Protein AF-A0A938LU00-F1 (afdb_monomer)

Radius of gyration: 22.35 Å; Cα contacts (8 Å, |Δi|>4): 479; chains: 1; bounding box: 82×63×40 Å

Secondary structure (DSSP, 8-state):
------------------------PPPPPGGG--------HHHHHTS----EEEEEETTEEEEEE-SSSS-EEEEEETT-SS-SEEE---SS---SEEEE-TTSSSEEEE--SS----EEE-TT--GGG-EE-TT-----S-EEESSSSEEEE---STT-TTEEEEEEEETTTTEEEE--SS-TTSEEE-SS-S---EEEE-SSSTT-EEEE-TT---

pLDDT: mean 79.57, std 18.84, range [28.34, 96.19]

Nearest PDB structures (foldseek):
  2faw-assembly2_B  TM=7.157E-01  e=6.328E-04  Carica papaya
  3ei2-assembly1_A  TM=5.588E-01  e=5.687E-04  Homo sapiens
  5v3o-assembly1_A  TM=6.241E-01  e=1.927E-02  Homo sapiens
  8gha-assembly1_B  TM=5.425E-01  e=6.989E-03  Saccharomyces cerevisiae
  4ci3-assembly1_A  TM=5.708E-01  e=2.033E-02  Homo sapiens

Mean predicted aligned error: 10.42 Å

Structure (mmCIF, N/CA/C/O backbone):
data_AF-A0A938LU00-F1
#
_entry.id   AF-A0A938LU00-F1
#
loop_
_atom_site.group_PDB
_atom_site.id
_atom_site.type_symbol
_atom_site.label_atom_id
_atom_site.label_alt_id
_atom_site.label_comp_id
_atom_site.label_asym_id
_atom_site.label_entity_id
_atom_site.label_seq_id
_atom_site.pdbx_PDB_ins_code
_atom_site.Cartn_x
_atom_site.Cartn_y
_atom_site.Cartn_z
_atom_site.occupancy
_atom_site.B_iso_or_equiv
_atom_site.auth_seq_id
_atom_site.auth_comp_id
_atom_site.auth_asym_id
_atom_site.auth_atom_id
_atom_site.pdbx_PDB_model_num
ATOM 1 N N . MET A 1 1 ? -61.466 -48.641 -10.556 1.00 38.06 1 MET A N 1
ATOM 2 C CA . MET A 1 1 ? -60.120 -48.830 -11.133 1.00 38.06 1 MET A CA 1
ATOM 3 C C . MET A 1 1 ? -59.336 -47.544 -10.882 1.00 38.06 1 MET A C 1
ATOM 5 O O . MET A 1 1 ? -59.821 -46.493 -11.258 1.00 38.06 1 MET A O 1
ATOM 9 N N . PHE A 1 2 ? -58.215 -47.665 -10.160 1.00 37.41 2 PHE A N 1
ATOM 10 C CA . PHE A 1 2 ? -57.151 -46.684 -9.870 1.00 37.41 2 PHE A CA 1
ATOM 11 C C . PHE A 1 2 ? -57.439 -45.419 -9.029 1.00 37.41 2 PHE A C 1
ATOM 13 O O . PHE A 1 2 ? -57.930 -44.401 -9.500 1.00 37.41 2 PHE A O 1
ATOM 20 N N . ARG A 1 3 ? -57.011 -45.509 -7.756 1.00 39.06 3 ARG A N 1
ATOM 21 C CA . ARG A 1 3 ? -56.574 -44.402 -6.888 1.00 39.06 3 ARG A CA 1
ATOM 22 C C . ARG A 1 3 ? -55.205 -43.903 -7.366 1.00 39.06 3 ARG A C 1
ATOM 24 O O . ARG A 1 3 ? -54.324 -44.736 -7.571 1.00 39.06 3 ARG A O 1
ATOM 31 N N . THR A 1 4 ? -54.987 -42.590 -7.399 1.00 39.56 4 THR A N 1
ATOM 32 C CA . THR A 1 4 ? -53.641 -42.009 -7.547 1.00 39.56 4 THR A CA 1
ATOM 33 C C . THR A 1 4 ? -53.350 -41.128 -6.339 1.00 39.56 4 THR A C 1
ATOM 35 O O . THR A 1 4 ? -53.961 -40.080 -6.146 1.00 39.56 4 THR A O 1
ATOM 38 N N . SER A 1 5 ? -52.456 -41.605 -5.478 1.00 39.00 5 SER A N 1
ATOM 39 C CA . SER A 1 5 ? -51.961 -40.905 -4.295 1.00 39.00 5 SER A CA 1
ATOM 40 C C . SER A 1 5 ? -50.688 -40.140 -4.661 1.00 39.00 5 SER A C 1
ATOM 42 O O . SER A 1 5 ? -49.697 -40.762 -5.032 1.00 39.00 5 SER A O 1
ATOM 44 N N . TYR A 1 6 ? -50.685 -38.813 -4.527 1.00 39.03 6 TYR A N 1
ATOM 45 C CA . TYR A 1 6 ? -49.461 -38.013 -4.613 1.00 39.03 6 TYR A CA 1
ATOM 46 C C . TYR A 1 6 ? -48.762 -38.014 -3.248 1.00 39.03 6 TYR A C 1
ATOM 48 O O . TYR A 1 6 ? -49.269 -37.449 -2.281 1.00 39.03 6 TYR A O 1
ATOM 56 N N . ARG A 1 7 ? -47.602 -38.673 -3.152 1.00 40.53 7 ARG A N 1
ATOM 57 C CA . ARG A 1 7 ? -46.666 -38.510 -2.031 1.00 40.53 7 ARG A CA 1
ATOM 58 C C . ARG A 1 7 ? -45.687 -37.394 -2.393 1.00 40.53 7 ARG A C 1
ATOM 60 O O . ARG A 1 7 ? -44.869 -37.574 -3.288 1.00 40.53 7 ARG A O 1
ATOM 67 N N . ALA A 1 8 ? -45.774 -36.258 -1.708 1.00 40.12 8 ALA A N 1
ATOM 68 C CA . ALA A 1 8 ? -44.736 -35.236 -1.743 1.00 40.12 8 ALA A CA 1
ATOM 69 C C . ALA A 1 8 ? -43.528 -35.737 -0.934 1.00 40.12 8 ALA A C 1
ATOM 71 O O . ALA A 1 8 ? -43.639 -35.979 0.267 1.00 40.12 8 ALA A O 1
ATOM 72 N N . ALA A 1 9 ? -42.391 -35.940 -1.597 1.00 44.09 9 ALA A N 1
ATOM 73 C CA . ALA A 1 9 ? -41.123 -36.220 -0.938 1.00 44.09 9 ALA A CA 1
ATOM 74 C C . ALA A 1 9 ? -40.484 -34.886 -0.527 1.00 44.09 9 ALA A C 1
ATOM 76 O O . ALA A 1 9 ? -40.098 -34.091 -1.381 1.00 44.09 9 ALA A O 1
ATOM 77 N N . ALA A 1 10 ? -40.391 -34.630 0.777 1.00 42.97 10 ALA A N 1
ATOM 78 C CA . ALA A 1 10 ? -39.602 -33.528 1.310 1.00 42.97 10 ALA A CA 1
ATOM 79 C C . ALA A 1 10 ? -38.116 -33.916 1.260 1.00 42.97 10 ALA A C 1
ATOM 81 O O . ALA A 1 10 ? -37.682 -34.820 1.973 1.00 42.97 10 ALA A O 1
ATOM 82 N N . PHE A 1 11 ? -37.340 -33.250 0.405 1.00 39.09 11 PHE A N 1
ATOM 83 C CA . PHE A 1 11 ? -35.882 -33.350 0.395 1.00 39.09 11 PHE A CA 1
ATOM 84 C C . PHE A 1 11 ? -35.324 -32.339 1.402 1.00 39.09 11 PHE A C 1
ATOM 86 O O . PHE A 1 11 ? -35.331 -31.135 1.155 1.00 39.09 11 PHE A O 1
ATOM 93 N N . VAL A 1 12 ? -34.861 -32.823 2.554 1.00 41.44 12 VAL A N 1
ATOM 94 C CA . VAL A 1 12 ? -34.083 -32.021 3.505 1.00 41.44 12 VAL A CA 1
ATOM 95 C C . VAL A 1 12 ? -32.613 -32.171 3.125 1.00 41.44 12 VAL A C 1
ATOM 97 O O . VAL A 1 12 ? -32.021 -33.227 3.330 1.00 41.44 12 VAL A O 1
ATOM 100 N N . VAL A 1 13 ? -32.025 -31.123 2.548 1.00 42.44 13 VAL A N 1
ATOM 101 C CA . VAL A 1 13 ? -30.577 -31.043 2.322 1.00 42.44 13 VAL A CA 1
ATOM 102 C C . VAL A 1 13 ? -29.941 -30.494 3.597 1.00 42.44 13 VAL A C 1
ATOM 104 O O . VAL A 1 13 ? -30.010 -29.297 3.867 1.00 42.44 13 VAL A O 1
ATOM 107 N N . LEU A 1 14 ? -29.339 -31.372 4.401 1.00 41.84 14 LEU A N 1
ATOM 108 C CA . LEU A 1 14 ? -28.447 -30.963 5.486 1.00 41.84 14 LEU A CA 1
ATOM 109 C C . LEU A 1 14 ? -27.111 -30.531 4.859 1.00 41.84 14 LEU A C 1
ATOM 111 O O . LEU A 1 14 ? -26.297 -31.372 4.483 1.00 41.84 14 LEU A O 1
ATOM 115 N N . LEU A 1 15 ? -26.880 -29.222 4.730 1.00 41.50 15 LEU A N 1
ATOM 116 C CA . LEU A 1 15 ? -25.543 -28.695 4.455 1.00 41.50 15 LEU A CA 1
ATOM 117 C C . LEU A 1 15 ? -24.707 -28.807 5.734 1.00 41.50 15 LEU A C 1
ATOM 119 O O . LEU A 1 15 ? -24.803 -27.980 6.640 1.00 41.50 15 LEU A O 1
ATOM 123 N N . THR A 1 16 ? -23.870 -29.835 5.817 1.00 47.91 16 THR A N 1
ATOM 124 C CA . THR A 1 16 ? -22.788 -29.880 6.799 1.00 47.91 16 THR A CA 1
ATOM 125 C C . THR A 1 16 ? -21.694 -28.912 6.358 1.00 47.91 16 THR A C 1
ATOM 127 O O . THR A 1 16 ? -20.884 -29.232 5.489 1.00 47.91 16 THR A O 1
ATOM 130 N N . LEU A 1 17 ? -21.669 -27.716 6.950 1.00 47.41 17 LEU A N 1
ATOM 131 C CA . LEU A 1 17 ? -20.508 -26.828 6.913 1.00 47.41 17 LEU A CA 1
ATOM 132 C C . LEU A 1 17 ? -19.382 -27.491 7.716 1.00 47.41 17 LEU A C 1
ATOM 134 O O . LEU A 1 17 ? -19.302 -27.358 8.936 1.00 47.41 17 LEU A O 1
ATOM 138 N N . GLY A 1 18 ? -18.541 -28.266 7.032 1.00 42.22 18 GLY A N 1
ATOM 139 C CA . GLY A 1 18 ? -17.313 -28.797 7.606 1.00 42.22 18 GLY A CA 1
ATOM 140 C C . GLY A 1 18 ? -16.365 -27.646 7.927 1.00 42.22 18 GLY A C 1
ATOM 141 O O . GLY A 1 18 ? -15.830 -27.007 7.024 1.00 42.22 18 GLY A O 1
ATOM 142 N N . ILE A 1 19 ? -16.157 -27.378 9.214 1.00 49.31 19 ILE A N 1
ATOM 143 C CA . ILE A 1 19 ? -15.044 -26.554 9.684 1.00 49.31 19 ILE A CA 1
ATOM 144 C C . ILE A 1 19 ? -13.781 -27.370 9.395 1.00 49.31 19 ILE A C 1
ATOM 146 O O . ILE A 1 19 ? -13.471 -28.303 10.130 1.00 49.31 19 ILE A O 1
ATOM 150 N N . ILE A 1 20 ? -13.086 -27.074 8.296 1.00 44.78 20 ILE A N 1
ATOM 151 C CA . ILE A 1 20 ? -11.752 -27.628 8.055 1.00 44.78 20 ILE A CA 1
ATOM 152 C C . ILE A 1 20 ? -10.823 -26.937 9.063 1.00 44.78 20 ILE A C 1
ATOM 154 O O . ILE A 1 20 ? -10.655 -25.716 8.969 1.00 44.78 20 ILE A O 1
ATOM 158 N N . PRO A 1 21 ? -10.243 -27.650 10.046 1.00 47.00 21 PRO A N 1
ATOM 159 C CA . PRO A 1 21 ? -9.213 -27.065 10.889 1.00 47.00 21 PRO A CA 1
ATOM 160 C C . PRO A 1 21 ? -8.064 -26.616 9.987 1.00 47.00 21 PRO A C 1
ATOM 162 O O . PRO A 1 21 ? -7.567 -27.396 9.172 1.00 47.00 21 PRO A O 1
ATOM 165 N N . GLN A 1 22 ? -7.666 -25.347 10.097 1.00 49.78 22 GLN A N 1
ATOM 166 C CA . GLN A 1 22 ? -6.473 -24.877 9.407 1.00 49.78 22 GLN A CA 1
ATOM 167 C C . GLN A 1 22 ? -5.295 -25.714 9.896 1.00 49.78 22 GLN A C 1
ATOM 169 O O . GLN A 1 22 ? -5.044 -25.798 11.099 1.00 49.78 22 GLN A O 1
ATOM 174 N N . ALA A 1 23 ? -4.607 -26.371 8.964 1.00 46.53 23 ALA A N 1
ATOM 175 C CA . ALA A 1 23 ? -3.350 -27.021 9.267 1.00 46.53 23 ALA A CA 1
ATOM 176 C C . ALA A 1 23 ? -2.379 -25.924 9.715 1.00 46.53 23 ALA A C 1
ATOM 178 O O . ALA A 1 23 ? -1.877 -25.160 8.892 1.00 46.53 23 ALA A O 1
ATOM 179 N N . LEU A 1 24 ? -2.150 -25.824 11.024 1.00 51.53 24 LEU A N 1
ATOM 180 C CA . LEU A 1 24 ? -0.986 -25.131 11.552 1.00 51.53 24 LEU A CA 1
ATOM 181 C C . LEU A 1 24 ? 0.218 -25.890 10.999 1.00 51.53 24 LEU A C 1
ATOM 183 O O . LEU A 1 24 ? 0.522 -26.997 11.448 1.00 51.53 24 LEU A O 1
ATOM 187 N N . GLY A 1 25 ? 0.831 -25.347 9.946 1.00 56.44 25 GLY A N 1
ATOM 188 C CA . GLY A 1 25 ? 2.071 -25.889 9.415 1.00 56.44 25 GLY A CA 1
ATOM 189 C C . GLY A 1 25 ? 3.078 -25.955 10.556 1.00 56.44 25 GLY A C 1
ATOM 190 O O . GLY A 1 25 ? 3.288 -24.959 11.248 1.00 56.44 25 GLY A O 1
ATOM 191 N N . ALA A 1 26 ? 3.657 -27.133 10.793 1.00 71.81 26 ALA A N 1
ATOM 192 C CA . ALA A 1 26 ? 4.737 -27.253 11.761 1.00 71.81 26 ALA A CA 1
ATOM 193 C C . ALA A 1 26 ? 5.855 -26.262 11.380 1.00 71.81 26 ALA A C 1
ATOM 195 O O . ALA A 1 26 ? 6.113 -26.094 10.181 1.00 71.81 26 ALA A O 1
ATOM 196 N N . PRO A 1 27 ? 6.513 -25.605 12.354 1.00 67.88 27 PRO A N 1
ATOM 197 C CA . PRO A 1 27 ? 7.632 -24.718 12.067 1.00 67.88 27 PRO A CA 1
ATOM 198 C C . PRO A 1 27 ? 8.655 -25.411 11.161 1.00 67.88 27 PRO A C 1
ATOM 200 O O . PRO A 1 27 ? 9.075 -26.536 11.440 1.00 67.88 27 PRO A O 1
ATOM 203 N N . LEU A 1 28 ? 9.035 -24.754 10.063 1.00 68.81 28 LEU A N 1
ATOM 204 C CA . LEU A 1 28 ? 10.058 -25.282 9.166 1.00 68.81 28 LEU A CA 1
ATOM 205 C C . LEU A 1 28 ? 11.429 -25.154 9.843 1.00 68.81 28 LEU A C 1
ATOM 207 O O . LEU A 1 28 ? 11.765 -24.058 10.303 1.00 68.81 28 LEU A O 1
ATOM 211 N N . PRO A 1 29 ? 12.241 -26.226 9.889 1.00 75.56 29 PRO A N 1
ATOM 212 C CA . PRO A 1 29 ? 13.617 -26.121 10.348 1.00 75.56 29 PRO A CA 1
ATOM 213 C C . PRO A 1 29 ? 14.373 -25.086 9.511 1.00 75.56 29 PRO A C 1
ATOM 215 O O . PRO A 1 29 ? 14.211 -25.037 8.288 1.00 75.56 29 PRO A O 1
ATOM 218 N N . GLY A 1 30 ? 15.193 -24.251 10.150 1.00 68.50 30 GLY A N 1
ATOM 219 C CA . GLY A 1 30 ? 15.872 -23.139 9.475 1.00 68.50 30 GLY A CA 1
ATOM 220 C C . GLY A 1 30 ? 16.759 -23.600 8.316 1.00 68.50 30 GLY A C 1
ATOM 221 O O . GLY A 1 30 ? 16.816 -22.947 7.280 1.00 68.50 30 GLY A O 1
ATOM 222 N N . GLU A 1 31 ? 17.371 -24.776 8.435 1.00 76.75 31 GLU A N 1
ATOM 223 C CA . GLU A 1 31 ? 18.168 -25.437 7.399 1.00 76.75 31 GLU A CA 1
ATOM 224 C C . GLU A 1 31 ? 17.364 -25.845 6.152 1.00 76.75 31 GLU A C 1
ATOM 226 O O . GLU A 1 31 ? 17.937 -26.078 5.085 1.00 76.75 31 GLU A O 1
ATOM 231 N N . SER A 1 32 ? 16.035 -25.912 6.270 1.00 75.25 32 SER A N 1
ATOM 232 C CA . SER A 1 32 ? 15.128 -26.156 5.145 1.00 75.25 32 SER A CA 1
ATOM 233 C C . SER A 1 32 ? 14.853 -24.881 4.344 1.00 75.25 32 SER A C 1
ATOM 235 O O . SER A 1 32 ? 14.427 -24.961 3.190 1.00 75.25 32 SER A O 1
ATOM 237 N N . LEU A 1 33 ? 15.117 -23.704 4.920 1.00 75.94 33 LEU A N 1
ATOM 238 C CA . LEU A 1 33 ? 14.977 -22.422 4.241 1.00 75.94 33 LEU A CA 1
ATOM 239 C C . LEU A 1 33 ? 16.246 -22.133 3.439 1.00 75.94 33 LEU A C 1
ATOM 241 O O . LEU A 1 33 ? 17.308 -21.829 3.981 1.00 75.94 33 LEU A O 1
ATOM 245 N N . LYS A 1 34 ? 16.129 -22.205 2.115 1.00 77.69 34 LYS A N 1
ATOM 246 C CA . LYS A 1 34 ? 17.180 -21.778 1.189 1.00 77.69 34 LYS A CA 1
ATOM 247 C C . LYS A 1 34 ? 16.769 -20.474 0.525 1.00 77.69 34 LYS A C 1
ATOM 249 O O . LYS A 1 34 ? 15.616 -20.313 0.130 1.00 77.69 34 LYS A O 1
ATOM 254 N N . VAL A 1 35 ? 17.720 -19.553 0.378 1.00 79.88 35 VAL A N 1
ATOM 255 C CA . VAL A 1 35 ? 17.505 -18.329 -0.402 1.00 79.88 35 VAL A CA 1
ATOM 256 C C . VAL A 1 35 ? 17.230 -18.729 -1.851 1.00 79.88 35 VAL A C 1
ATOM 258 O O . VAL A 1 35 ? 18.076 -19.355 -2.485 1.00 79.88 35 VAL A O 1
ATOM 261 N N . GLY A 1 36 ? 16.041 -18.394 -2.353 1.00 82.81 36 GLY A N 1
ATOM 262 C CA . GLY A 1 36 ? 15.659 -18.649 -3.743 1.00 82.81 36 GLY A CA 1
ATOM 263 C C . GLY A 1 36 ? 16.122 -17.527 -4.667 1.00 82.81 36 GLY A C 1
ATOM 264 O O . GLY A 1 36 ? 17.042 -17.698 -5.462 1.00 82.81 36 GLY A O 1
ATOM 265 N N . THR A 1 37 ? 15.502 -16.356 -4.524 1.00 88.00 37 THR A N 1
ATOM 266 C CA . THR A 1 37 ? 15.716 -15.204 -5.407 1.00 88.00 37 THR A CA 1
ATOM 267 C C . THR A 1 37 ? 16.005 -13.963 -4.575 1.00 88.00 37 THR A C 1
ATOM 269 O O . THR A 1 37 ? 15.264 -13.651 -3.644 1.00 88.00 37 THR A O 1
ATOM 272 N N . VAL A 1 38 ? 17.069 -13.237 -4.924 1.00 89.50 38 VAL A N 1
ATOM 273 C CA . VAL A 1 38 ? 17.395 -11.938 -4.323 1.00 89.50 38 VAL A CA 1
ATOM 274 C C . VAL A 1 38 ? 16.819 -10.836 -5.205 1.00 89.50 38 VAL A C 1
ATOM 276 O O . VAL A 1 38 ? 17.076 -10.808 -6.407 1.00 89.50 38 VAL A O 1
ATOM 279 N N . LEU A 1 39 ? 16.034 -9.940 -4.607 1.00 90.44 39 LEU A N 1
ATOM 280 C CA . LEU A 1 39 ? 15.434 -8.802 -5.298 1.00 90.44 39 LEU A CA 1
ATOM 281 C C . LEU A 1 39 ? 16.191 -7.522 -4.946 1.00 90.44 39 LEU A C 1
ATOM 283 O O . LEU A 1 39 ? 16.308 -7.168 -3.771 1.00 90.44 39 LEU A O 1
ATOM 287 N N . ASP A 1 40 ? 16.671 -6.817 -5.970 1.00 89.81 40 ASP A N 1
ATOM 288 C CA . ASP A 1 40 ? 17.365 -5.540 -5.821 1.00 89.81 40 ASP A CA 1
ATOM 289 C C . ASP A 1 40 ? 16.819 -4.495 -6.806 1.00 89.81 40 ASP A C 1
ATOM 291 O O . ASP A 1 40 ? 17.259 -4.358 -7.952 1.00 89.81 40 ASP A O 1
ATOM 295 N N . ILE A 1 41 ? 15.833 -3.725 -6.342 1.00 90.31 41 ILE A N 1
ATOM 296 C CA . ILE A 1 41 ? 15.315 -2.586 -7.106 1.00 90.31 41 ILE A CA 1
ATOM 297 C C . ILE A 1 41 ? 16.349 -1.461 -7.215 1.00 90.31 41 ILE A C 1
ATOM 299 O O . ILE A 1 41 ? 16.349 -0.725 -8.195 1.00 90.31 41 ILE A O 1
ATOM 303 N N . GLY A 1 42 ? 17.270 -1.345 -6.254 1.00 87.50 42 GLY A N 1
ATOM 304 C CA . GLY A 1 42 ? 18.370 -0.390 -6.313 1.00 87.50 42 GLY A CA 1
ATOM 305 C C . GLY A 1 42 ? 19.238 -0.624 -7.545 1.00 87.50 42 GLY A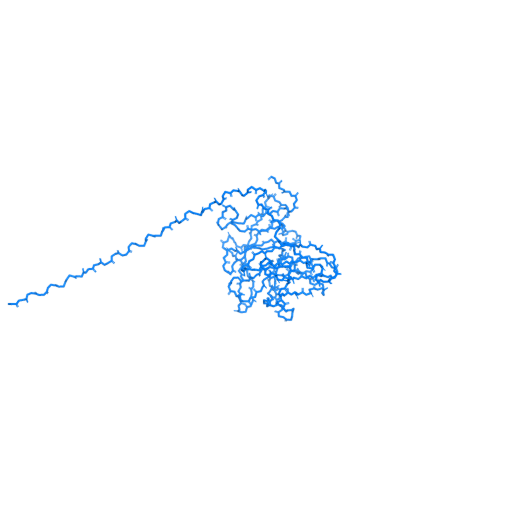 C 1
ATOM 306 O O . GLY A 1 42 ? 19.465 0.313 -8.305 1.00 87.50 42 GLY A O 1
ATOM 307 N N . GLN A 1 43 ? 19.625 -1.873 -7.813 1.00 86.56 43 GLN A N 1
ATOM 308 C CA . GLN A 1 43 ? 20.367 -2.235 -9.024 1.00 86.56 43 GLN A CA 1
ATOM 309 C C . GLN A 1 43 ? 19.600 -1.864 -10.300 1.00 86.56 43 GLN A C 1
ATOM 311 O O . GLN A 1 43 ? 20.197 -1.336 -11.235 1.00 86.56 43 GLN A O 1
ATOM 316 N N . THR A 1 44 ? 18.282 -2.085 -10.319 1.00 84.88 44 THR A N 1
ATOM 317 C CA . THR A 1 44 ? 17.420 -1.724 -11.460 1.00 84.88 44 THR A CA 1
ATOM 318 C C . THR A 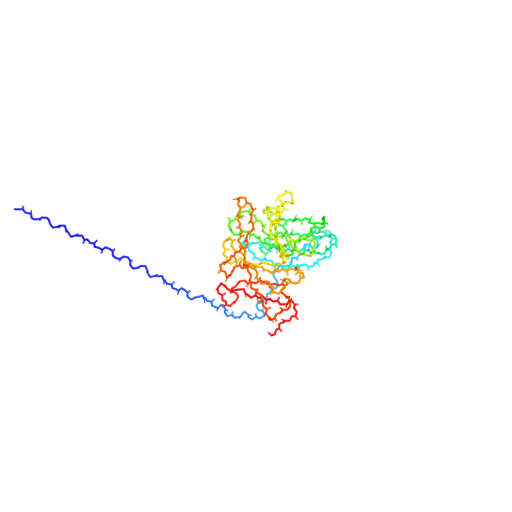1 44 ? 17.419 -0.214 -11.718 1.00 84.88 44 THR A C 1
ATOM 320 O O . THR A 1 44 ? 17.373 0.222 -12.863 1.00 84.88 44 THR A O 1
ATOM 323 N N . LEU A 1 45 ? 17.509 0.589 -10.657 1.00 84.81 45 LEU A N 1
ATOM 324 C CA . LEU A 1 45 ? 17.540 2.049 -10.734 1.00 84.81 45 LEU A CA 1
ATOM 325 C C . LEU A 1 45 ? 18.957 2.624 -10.887 1.00 84.81 45 LEU A C 1
ATOM 327 O O . LEU A 1 45 ? 19.085 3.812 -11.147 1.00 84.81 45 LEU A O 1
ATOM 331 N N . GLY A 1 46 ? 20.014 1.829 -10.690 1.00 86.12 46 GLY A N 1
ATOM 332 C CA . GLY A 1 46 ? 21.400 2.312 -10.632 1.00 86.12 46 GLY A CA 1
ATOM 333 C C . GLY A 1 46 ? 21.817 2.932 -9.286 1.00 86.12 46 GLY A C 1
ATOM 334 O O . GLY A 1 46 ? 22.723 3.764 -9.247 1.00 86.12 46 GLY A O 1
ATOM 335 N N . HIS A 1 47 ? 21.180 2.551 -8.170 1.00 85.00 47 HIS A N 1
ATOM 336 C CA . HIS A 1 47 ? 21.365 3.164 -6.844 1.00 85.00 47 HIS A CA 1
ATOM 337 C C . HIS A 1 47 ? 21.375 2.160 -5.676 1.00 85.00 47 HIS A C 1
ATOM 339 O O . HIS A 1 47 ? 21.098 0.977 -5.832 1.00 85.00 47 HIS A O 1
ATOM 345 N N . ARG A 1 48 ? 21.700 2.632 -4.461 1.00 84.06 48 ARG A N 1
ATOM 346 C CA . ARG A 1 48 ? 21.704 1.794 -3.245 1.00 84.06 48 ARG A CA 1
ATOM 347 C C . ARG A 1 48 ? 20.296 1.392 -2.840 1.00 84.06 48 ARG A C 1
ATOM 349 O O . ARG A 1 48 ? 19.473 2.278 -2.638 1.00 84.06 48 ARG A O 1
ATOM 356 N N . ASN A 1 49 ? 20.069 0.102 -2.619 1.00 83.81 49 ASN A N 1
ATOM 357 C CA . ASN A 1 49 ? 18.794 -0.456 -2.177 1.00 83.81 49 ASN A CA 1
ATOM 358 C C . ASN A 1 49 ? 18.443 -0.099 -0.714 1.00 83.81 49 ASN A C 1
ATOM 360 O O . ASN A 1 49 ? 19.344 -0.013 0.121 1.00 83.81 49 ASN A O 1
ATOM 364 N N . SER A 1 50 ? 17.157 0.080 -0.387 1.00 84.12 50 SER A N 1
ATOM 365 C CA . SER A 1 50 ? 16.691 0.216 1.008 1.00 84.12 50 SER A CA 1
ATOM 366 C C . SER A 1 50 ? 15.586 -0.744 1.428 1.00 84.12 50 SER A C 1
ATOM 368 O O . SER A 1 50 ? 15.379 -0.862 2.629 1.00 84.12 50 SER A O 1
ATOM 370 N N . MET A 1 51 ? 14.921 -1.417 0.478 1.00 83.25 51 MET A N 1
ATOM 371 C CA . MET A 1 51 ? 13.838 -2.397 0.676 1.00 83.25 51 MET A CA 1
ATOM 372 C C . MET A 1 51 ? 12.945 -2.138 1.894 1.00 83.25 51 MET A C 1
ATOM 374 O O . MET A 1 51 ? 13.241 -2.577 3.005 1.00 83.25 51 MET A O 1
ATOM 378 N N . TYR A 1 52 ? 11.795 -1.500 1.683 1.00 85.31 52 TYR A N 1
ATOM 379 C CA . TYR A 1 52 ? 10.833 -1.242 2.755 1.00 85.31 52 TYR A CA 1
ATOM 380 C C . TYR A 1 52 ? 9.529 -2.030 2.549 1.00 85.31 52 TYR A C 1
ATOM 382 O O . TYR A 1 52 ? 9.008 -2.090 1.435 1.00 85.31 52 TYR A O 1
ATOM 390 N N . ASN A 1 53 ? 9.050 -2.673 3.624 1.00 87.50 53 ASN A N 1
ATOM 391 C CA . ASN A 1 53 ? 7.838 -3.508 3.701 1.00 87.50 53 ASN A CA 1
ATOM 392 C C . ASN A 1 53 ? 7.504 -4.295 2.411 1.00 87.50 53 ASN A C 1
ATOM 394 O O . ASN A 1 53 ? 6.439 -4.072 1.827 1.00 87.50 53 ASN A O 1
ATOM 398 N N . PRO A 1 54 ? 8.379 -5.216 1.954 1.00 89.75 54 PRO A N 1
ATOM 399 C CA . PRO A 1 54 ? 8.077 -6.044 0.791 1.00 89.75 54 PRO A CA 1
ATOM 400 C C . PRO A 1 54 ? 6.850 -6.929 1.052 1.00 89.75 54 PRO A C 1
ATOM 402 O O . PRO A 1 54 ? 6.612 -7.360 2.187 1.00 89.75 54 PRO A O 1
ATOM 405 N N . ARG A 1 55 ? 6.082 -7.215 -0.003 1.00 89.81 55 ARG A N 1
ATOM 406 C CA . ARG A 1 55 ? 4.887 -8.062 0.067 1.00 89.81 55 ARG A CA 1
ATOM 407 C C . ARG A 1 55 ? 4.805 -9.022 -1.105 1.0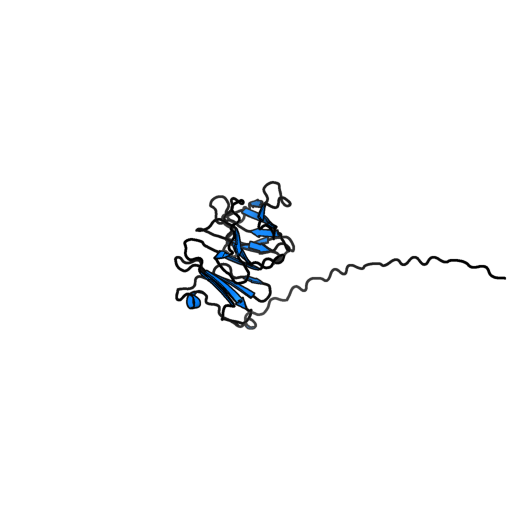0 89.81 55 ARG A C 1
ATOM 409 O O . ARG A 1 55 ? 4.831 -8.600 -2.255 1.00 89.81 55 ARG A O 1
ATOM 416 N N . SER A 1 56 ? 4.632 -10.301 -0.799 1.00 89.38 56 SER A N 1
ATOM 417 C CA . SER A 1 56 ? 4.275 -11.319 -1.785 1.00 89.38 56 SER A CA 1
ATOM 418 C C . SER A 1 56 ? 2.754 -11.462 -1.827 1.00 89.38 56 SER A C 1
ATOM 420 O O . SER A 1 56 ? 2.131 -11.697 -0.793 1.00 89.38 56 SER A O 1
ATOM 422 N N . PHE A 1 57 ? 2.144 -11.293 -2.997 1.00 88.69 57 PHE A N 1
ATOM 423 C CA . PHE A 1 57 ? 0.703 -11.441 -3.197 1.00 88.69 57 PHE A CA 1
ATOM 424 C C . PHE A 1 57 ? 0.398 -11.763 -4.662 1.00 88.69 57 PHE A C 1
ATOM 426 O O . PHE A 1 57 ? 0.999 -11.175 -5.558 1.00 88.69 57 PHE A O 1
ATOM 433 N N . GLY A 1 58 ? -0.536 -12.683 -4.915 1.00 86.00 58 GLY A N 1
ATOM 434 C CA . GLY A 1 58 ? -1.025 -12.958 -6.274 1.00 86.00 58 GLY A CA 1
ATOM 435 C C . GLY A 1 58 ? 0.055 -13.397 -7.272 1.00 86.00 58 GLY A C 1
ATOM 436 O O . GLY A 1 58 ? -0.014 -13.030 -8.436 1.00 86.00 58 GLY A O 1
ATOM 437 N N . GLY A 1 59 ? 1.080 -14.133 -6.824 1.00 91.44 59 GLY A N 1
ATOM 438 C CA . GLY A 1 59 ? 2.196 -14.561 -7.684 1.00 91.44 59 GLY A CA 1
ATOM 439 C C . GLY A 1 59 ? 3.260 -13.487 -7.944 1.00 91.44 59 GLY A C 1
ATOM 440 O O . GLY A 1 59 ? 4.227 -13.754 -8.654 1.00 91.44 59 GLY A O 1
ATOM 441 N N . MET A 1 60 ? 3.130 -12.315 -7.320 1.00 95.06 60 MET A N 1
ATOM 442 C CA . MET A 1 60 ? 4.061 -11.194 -7.431 1.00 95.06 60 MET A CA 1
ATOM 443 C C . MET A 1 60 ? 4.696 -10.860 -6.082 1.00 95.06 60 MET A C 1
ATOM 445 O O . MET A 1 60 ? 4.095 -11.030 -5.025 1.00 95.06 60 MET A O 1
ATOM 449 N N . ASN A 1 61 ? 5.912 -10.334 -6.124 1.00 95.12 61 ASN A N 1
ATOM 450 C CA . ASN A 1 61 ? 6.606 -9.660 -5.042 1.00 95.12 61 ASN A CA 1
ATOM 451 C C . ASN A 1 61 ? 6.603 -8.161 -5.341 1.00 95.12 61 ASN A C 1
ATOM 453 O O . ASN A 1 61 ? 7.236 -7.699 -6.292 1.00 95.12 61 ASN A O 1
ATOM 457 N N . TYR A 1 62 ? 5.901 -7.409 -4.509 1.00 95.31 62 TYR A N 1
ATOM 458 C CA . TYR A 1 62 ? 5.881 -5.958 -4.516 1.00 95.31 62 TYR A CA 1
ATOM 459 C C . TYR A 1 62 ? 6.937 -5.443 -3.553 1.00 95.31 62 TYR A C 1
ATOM 461 O O . TYR A 1 62 ? 6.944 -5.792 -2.369 1.00 95.31 62 TYR A O 1
ATOM 469 N N . ILE A 1 63 ? 7.842 -4.616 -4.058 1.00 93.81 63 ILE A N 1
ATOM 470 C CA . ILE A 1 63 ? 8.969 -4.102 -3.284 1.00 93.81 63 ILE A CA 1
ATOM 471 C C . ILE A 1 63 ? 9.055 -2.590 -3.425 1.00 93.81 63 ILE A C 1
ATOM 473 O O . ILE A 1 63 ? 8.716 -2.036 -4.471 1.00 93.81 63 ILE A O 1
ATOM 477 N N . THR A 1 64 ? 9.500 -1.918 -2.365 1.00 92.50 64 THR A N 1
ATOM 478 C CA . THR A 1 64 ? 9.650 -0.462 -2.364 1.00 92.50 64 THR A CA 1
ATOM 479 C C . THR A 1 64 ? 11.055 -0.043 -1.961 1.00 92.50 64 THR A C 1
ATOM 481 O O . THR A 1 64 ? 11.709 -0.680 -1.136 1.00 92.50 64 THR A O 1
ATOM 484 N N . GLN A 1 65 ? 11.504 1.056 -2.554 1.00 90.06 65 GLN A N 1
ATOM 485 C CA . GLN A 1 65 ? 12.743 1.754 -2.251 1.00 90.06 65 GLN A CA 1
ATOM 486 C C . GLN A 1 65 ? 12.378 3.164 -1.805 1.00 90.06 65 GLN A C 1
ATOM 488 O O . GLN A 1 65 ? 11.735 3.911 -2.545 1.00 90.06 65 GLN A O 1
ATOM 493 N N . ILE A 1 66 ? 12.812 3.539 -0.606 1.00 88.75 66 ILE A N 1
ATOM 494 C CA . ILE A 1 66 ? 12.381 4.789 0.039 1.00 88.75 66 ILE A CA 1
ATOM 495 C C . ILE A 1 66 ? 13.480 5.857 0.100 1.00 88.75 66 ILE A C 1
ATOM 497 O O . ILE A 1 66 ? 13.205 7.011 0.447 1.00 88.75 66 ILE A O 1
ATOM 501 N N . ASN A 1 67 ? 14.718 5.510 -0.269 1.00 85.50 67 ASN A N 1
ATOM 502 C CA . ASN A 1 67 ? 15.824 6.460 -0.251 1.00 85.50 67 ASN A CA 1
ATOM 503 C C . ASN A 1 67 ? 15.665 7.508 -1.358 1.00 85.50 67 ASN A C 1
ATOM 505 O O . ASN A 1 67 ? 15.627 7.196 -2.546 1.00 85.50 67 ASN A O 1
ATOM 509 N N . SER A 1 68 ? 15.604 8.774 -0.946 1.00 82.88 68 SER A N 1
ATOM 510 C CA . SER A 1 68 ? 15.655 9.916 -1.859 1.00 82.88 68 SER A CA 1
ATOM 511 C C . SER A 1 68 ? 17.038 10.013 -2.527 1.00 82.88 68 SER A C 1
ATOM 513 O O . SER A 1 68 ? 18.035 9.696 -1.871 1.00 82.88 68 SER A O 1
ATOM 515 N N . PRO A 1 69 ? 17.139 10.464 -3.791 1.00 84.38 69 PRO A N 1
ATOM 516 C CA . PRO A 1 69 ? 16.045 10.863 -4.691 1.00 84.38 69 PRO A CA 1
ATOM 517 C C . PRO A 1 69 ? 15.461 9.710 -5.528 1.00 84.38 69 PRO A C 1
ATOM 519 O O . PRO A 1 69 ? 14.509 9.908 -6.274 1.00 84.38 69 PRO A O 1
ATOM 522 N N . HIS A 1 70 ? 15.977 8.489 -5.386 1.00 87.69 70 HIS A N 1
ATOM 523 C CA . HIS A 1 70 ? 15.668 7.357 -6.270 1.00 87.69 70 HIS A CA 1
ATOM 524 C C . HIS A 1 70 ? 14.624 6.423 -5.669 1.00 87.69 70 HIS A C 1
ATOM 526 O O . HIS A 1 70 ? 14.840 5.221 -5.519 1.00 87.69 70 HIS A O 1
ATOM 532 N N . ARG A 1 71 ? 13.488 6.998 -5.283 1.00 90.19 71 ARG A N 1
ATOM 533 C CA . ARG A 1 71 ? 12.382 6.231 -4.717 1.00 90.19 71 ARG A CA 1
ATOM 534 C C . ARG A 1 71 ? 11.666 5.457 -5.811 1.00 90.19 71 ARG A C 1
ATOM 536 O O . ARG A 1 71 ? 11.469 5.981 -6.907 1.00 90.19 71 ARG A O 1
ATOM 543 N N . ALA A 1 72 ? 11.237 4.240 -5.500 1.00 92.31 72 ALA A N 1
ATOM 544 C CA . ALA A 1 72 ? 10.556 3.397 -6.472 1.00 92.31 72 ALA A CA 1
ATOM 545 C C . ALA A 1 72 ? 9.630 2.360 -5.842 1.00 92.31 72 ALA A C 1
ATOM 547 O O . ALA A 1 72 ? 9.771 1.996 -4.672 1.00 92.31 72 ALA A O 1
ATOM 548 N N . VAL A 1 73 ? 8.729 1.847 -6.675 1.00 94.31 73 VAL A N 1
ATOM 549 C CA . VAL A 1 73 ? 7.955 0.625 -6.444 1.00 94.31 73 VAL A CA 1
ATOM 550 C C . VAL A 1 73 ? 8.241 -0.323 -7.599 1.00 94.31 73 VAL A C 1
ATOM 552 O O . VAL A 1 73 ? 8.298 0.121 -8.743 1.00 94.31 73 VAL A O 1
ATOM 555 N N . GLY A 1 74 ? 8.418 -1.610 -7.318 1.00 95.12 74 GLY A N 1
ATOM 556 C CA . GLY A 1 74 ? 8.603 -2.630 -8.344 1.00 95.12 74 GLY A CA 1
ATOM 557 C C . GLY A 1 74 ? 7.734 -3.855 -8.096 1.00 95.12 74 GLY A C 1
ATOM 558 O O . GLY A 1 74 ? 7.504 -4.230 -6.945 1.00 95.12 74 GLY A O 1
ATOM 559 N N . GLY A 1 75 ? 7.263 -4.462 -9.183 1.00 96.19 75 GLY A N 1
ATOM 560 C CA . GLY A 1 75 ? 6.545 -5.733 -9.198 1.00 96.19 75 GLY A CA 1
ATOM 561 C C . GLY A 1 75 ? 7.397 -6.813 -9.860 1.00 96.19 75 GLY A C 1
ATOM 562 O O . GLY A 1 75 ? 7.804 -6.664 -11.011 1.00 96.19 75 GLY A O 1
ATOM 563 N N . TYR A 1 76 ? 7.676 -7.889 -9.128 1.00 96.12 76 TYR A N 1
ATOM 564 C CA . TYR A 1 76 ? 8.541 -8.989 -9.558 1.00 96.12 76 TYR A CA 1
ATOM 565 C C . TYR A 1 76 ? 7.781 -10.308 -9.471 1.00 96.12 76 TYR A C 1
ATOM 567 O O . TYR A 1 76 ? 7.317 -10.639 -8.383 1.00 96.12 76 TYR A O 1
ATOM 575 N N . PRO A 1 77 ? 7.704 -11.118 -10.532 1.00 95.75 77 PRO A N 1
ATOM 576 C CA . PRO A 1 77 ? 7.137 -12.457 -10.429 1.00 95.75 77 PRO A CA 1
ATOM 577 C C . PRO A 1 77 ? 7.846 -13.279 -9.359 1.00 95.75 77 PRO A C 1
ATOM 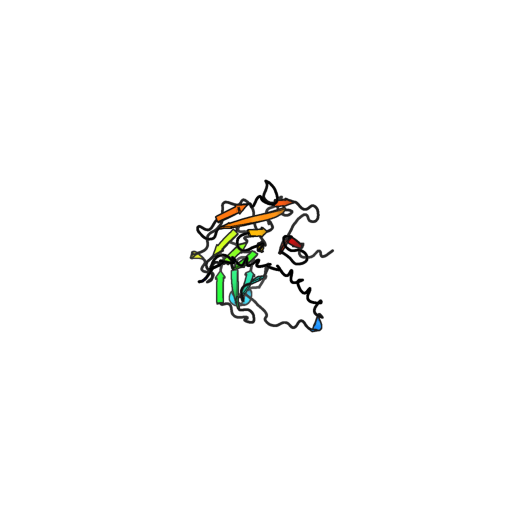579 O O . PRO A 1 77 ? 9.066 -13.183 -9.181 1.00 95.75 77 PRO A O 1
ATOM 582 N N . VAL A 1 78 ? 7.098 -14.107 -8.635 1.00 92.25 78 VAL A N 1
ATOM 583 C CA . VAL A 1 78 ? 7.686 -15.039 -7.669 1.00 92.25 78 VAL A CA 1
ATOM 584 C C . VAL A 1 78 ? 8.716 -15.926 -8.375 1.00 92.25 78 VAL A C 1
ATOM 586 O O . VAL A 1 78 ? 8.443 -16.529 -9.407 1.00 92.25 78 VAL A O 1
ATOM 589 N N . GLY A 1 79 ? 9.929 -15.973 -7.820 1.00 90.88 79 GLY A N 1
ATOM 590 C CA . GLY A 1 79 ? 11.065 -16.698 -8.395 1.00 90.88 79 GLY A CA 1
ATOM 591 C C . GLY A 1 79 ? 11.9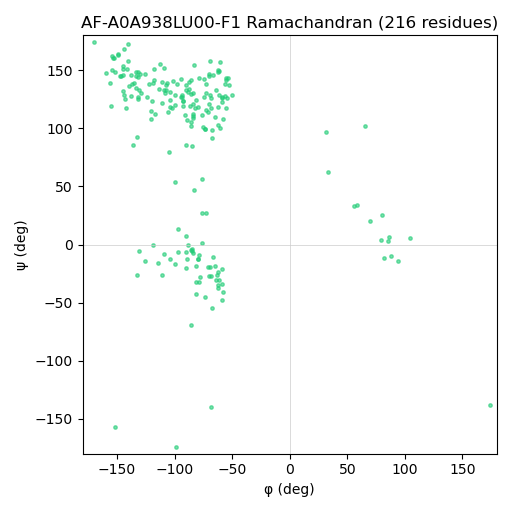12 -15.895 -9.394 1.00 90.88 79 GLY A C 1
ATOM 592 O O . GLY A 1 79 ? 13.017 -16.326 -9.720 1.00 90.88 79 GLY A O 1
ATOM 593 N N . SER A 1 80 ? 11.473 -14.711 -9.832 1.00 93.06 80 SER A N 1
ATOM 594 C CA . SER A 1 80 ? 12.204 -13.866 -10.787 1.00 93.06 80 SER A CA 1
ATOM 595 C C . SER A 1 80 ? 12.882 -12.674 -10.112 1.00 93.06 80 SER A C 1
ATOM 597 O O . SER A 1 80 ? 12.254 -11.922 -9.374 1.00 93.06 80 SER A O 1
ATOM 599 N N . ALA A 1 81 ? 14.165 -12.456 -10.418 1.00 93.00 81 ALA A N 1
ATOM 600 C CA . ALA A 1 81 ? 14.881 -11.226 -10.059 1.00 93.00 81 ALA A CA 1
ATOM 601 C C . ALA A 1 81 ? 14.683 -10.098 -11.089 1.00 93.00 81 ALA A C 1
ATOM 603 O O . ALA A 1 81 ? 15.189 -8.994 -10.903 1.00 93.00 81 ALA A O 1
ATOM 604 N N . ARG A 1 82 ? 13.973 -10.367 -12.192 1.00 93.00 82 ARG A N 1
ATOM 605 C CA . ARG A 1 82 ? 13.628 -9.365 -13.205 1.00 93.00 82 ARG A CA 1
ATOM 606 C C . ARG A 1 82 ? 12.249 -8.783 -12.888 1.00 93.00 82 ARG A C 1
ATOM 608 O O . ARG A 1 82 ? 11.318 -9.579 -12.738 1.00 93.00 82 ARG A O 1
ATOM 615 N N . PRO A 1 83 ? 12.111 -7.450 -12.792 1.00 93.94 83 PRO A N 1
ATOM 616 C CA . PRO A 1 83 ? 10.808 -6.837 -12.597 1.00 93.94 83 PRO A CA 1
ATOM 617 C C . PRO A 1 83 ? 9.966 -6.966 -13.867 1.00 93.94 83 PRO A C 1
ATOM 619 O O . PRO A 1 83 ? 10.489 -6.850 -14.974 1.00 93.94 83 PRO A O 1
ATOM 622 N N . GLU A 1 84 ? 8.662 -7.150 -13.693 1.00 95.25 84 GLU A N 1
ATOM 623 C CA . GLU A 1 84 ? 7.680 -6.929 -14.762 1.00 95.25 84 GLU A CA 1
ATOM 624 C C . GLU A 1 84 ? 7.329 -5.447 -14.893 1.00 95.25 84 GLU A C 1
ATOM 626 O O . GLU A 1 84 ? 7.080 -4.967 -15.994 1.00 95.25 84 GLU A O 1
ATOM 631 N N . ALA A 1 85 ? 7.348 -4.714 -13.777 1.00 94.88 85 ALA A N 1
ATOM 632 C CA . ALA A 1 85 ? 6.989 -3.305 -13.727 1.00 94.88 85 ALA A CA 1
ATOM 633 C C . ALA A 1 85 ? 7.826 -2.555 -12.684 1.00 94.88 85 ALA A C 1
ATOM 635 O O . ALA A 1 85 ? 8.137 -3.099 -11.618 1.00 94.88 85 ALA A O 1
ATOM 636 N N . VAL A 1 86 ? 8.157 -1.291 -12.970 1.00 94.44 86 VAL A N 1
ATOM 637 C CA . VAL A 1 86 ? 8.845 -0.378 -12.043 1.00 94.44 86 VAL A CA 1
ATOM 638 C C . VAL A 1 86 ? 8.308 1.044 -12.207 1.00 94.44 86 VAL A C 1
ATOM 640 O O . VAL A 1 86 ? 8.379 1.618 -13.288 1.00 94.44 86 VAL A O 1
ATOM 643 N N . ALA A 1 87 ? 7.860 1.642 -11.103 1.00 92.19 87 ALA A N 1
ATOM 644 C CA . ALA A 1 87 ? 7.514 3.057 -11.002 1.00 92.19 87 ALA A CA 1
ATOM 645 C C . ALA A 1 87 ? 8.635 3.837 -10.305 1.00 92.19 87 ALA A C 1
ATOM 647 O O . ALA A 1 87 ? 8.873 3.634 -9.112 1.00 92.19 87 ALA A O 1
ATOM 648 N N . ALA A 1 88 ? 9.267 4.788 -10.996 1.00 89.25 88 ALA A N 1
ATOM 649 C CA . ALA A 1 88 ? 10.245 5.707 -10.407 1.00 89.25 88 ALA A CA 1
ATOM 650 C C . ALA A 1 88 ? 9.557 6.928 -9.755 1.00 89.25 88 ALA A C 1
ATOM 652 O O . ALA A 1 88 ? 9.431 7.993 -10.353 1.00 89.25 88 ALA A O 1
ATOM 653 N N . ILE A 1 89 ? 9.121 6.802 -8.501 1.00 84.75 89 ILE A N 1
ATOM 654 C CA . ILE A 1 89 ? 8.408 7.847 -7.727 1.00 84.75 89 ILE A CA 1
ATOM 655 C C . ILE A 1 89 ? 9.321 8.984 -7.199 1.00 84.75 89 ILE A C 1
ATOM 657 O O . ILE A 1 89 ? 9.019 9.610 -6.184 1.00 84.75 89 ILE A O 1
ATOM 661 N N . GLY A 1 90 ? 10.444 9.265 -7.865 1.00 70.19 90 GLY A N 1
ATOM 662 C CA . GLY A 1 90 ? 11.523 10.140 -7.380 1.00 70.19 90 GLY A CA 1
ATOM 663 C C . GLY A 1 90 ? 11.192 11.634 -7.229 1.00 70.19 90 GLY A C 1
ATOM 664 O O . GLY A 1 90 ? 11.953 12.357 -6.591 1.00 70.19 90 GLY A O 1
ATOM 665 N N . SER A 1 91 ? 10.049 12.115 -7.730 1.00 66.81 91 SER A N 1
ATOM 666 C CA . SER A 1 91 ? 9.619 13.529 -7.687 1.00 66.81 91 SER A CA 1
ATOM 667 C C . SER A 1 91 ? 9.173 14.033 -6.298 1.00 66.81 91 SER A C 1
ATOM 669 O O . SER A 1 91 ? 8.365 14.950 -6.182 1.00 66.81 91 SER A O 1
ATOM 671 N N . GLY A 1 92 ? 9.692 13.442 -5.218 1.00 63.62 92 GLY A N 1
ATOM 672 C CA . GLY A 1 92 ? 9.369 13.799 -3.832 1.00 63.62 92 GLY A CA 1
ATOM 673 C C . GLY A 1 92 ? 8.251 12.963 -3.209 1.00 63.62 92 GLY A C 1
ATOM 674 O O . GLY A 1 92 ? 8.148 12.917 -1.983 1.00 63.62 92 GLY A O 1
ATOM 675 N N . ALA A 1 93 ? 7.493 12.212 -4.007 1.00 76.12 93 ALA A N 1
ATOM 676 C CA . ALA A 1 93 ? 6.558 11.229 -3.483 1.00 76.12 93 ALA A CA 1
ATOM 677 C C . ALA A 1 93 ? 7.299 10.038 -2.846 1.00 76.12 93 ALA A C 1
ATOM 679 O O . ALA A 1 93 ? 8.470 9.777 -3.113 1.00 76.12 93 ALA A O 1
ATOM 680 N N . GLU A 1 94 ? 6.625 9.313 -1.963 1.00 85.69 94 GLU A N 1
ATOM 681 C CA . GLU A 1 94 ? 7.137 8.094 -1.338 1.00 85.69 94 GLU A CA 1
ATOM 682 C C . GLU A 1 94 ? 6.044 7.026 -1.396 1.00 85.69 94 GLU A C 1
ATOM 684 O O . GLU A 1 94 ? 4.849 7.344 -1.373 1.00 85.69 94 GLU A O 1
ATOM 689 N N . ALA A 1 95 ? 6.461 5.771 -1.503 1.00 90.88 95 ALA A N 1
ATOM 690 C CA . ALA A 1 95 ? 5.637 4.611 -1.230 1.00 90.88 95 ALA A CA 1
ATOM 691 C C . ALA A 1 95 ? 6.458 3.699 -0.323 1.00 90.88 95 ALA A C 1
ATOM 693 O O . ALA A 1 95 ? 7.598 3.373 -0.649 1.00 90.88 95 ALA A O 1
ATOM 694 N N . ARG A 1 96 ? 5.903 3.337 0.830 1.00 91.31 96 ARG A N 1
ATOM 695 C CA . ARG A 1 96 ? 6.539 2.448 1.807 1.00 91.31 96 ARG A CA 1
ATOM 696 C C . ARG A 1 96 ? 6.027 1.027 1.716 1.00 91.31 96 ARG A C 1
ATOM 698 O O . ARG A 1 96 ? 6.646 0.124 2.253 1.00 91.31 96 ARG A O 1
ATOM 705 N N . MET A 1 97 ? 4.898 0.811 1.062 1.00 93.56 97 MET A N 1
ATOM 706 C CA . MET A 1 97 ? 4.374 -0.524 0.831 1.00 93.56 97 MET A CA 1
ATOM 707 C C . MET A 1 97 ? 3.545 -0.519 -0.441 1.00 93.56 97 MET A C 1
ATOM 709 O O . MET A 1 97 ? 2.917 0.489 -0.765 1.00 93.56 97 MET A O 1
ATOM 713 N N . ALA A 1 98 ? 3.540 -1.645 -1.139 1.00 94.81 98 ALA A N 1
ATOM 714 C CA . ALA A 1 98 ? 2.738 -1.862 -2.328 1.00 94.81 98 ALA A CA 1
ATOM 715 C C . ALA A 1 98 ? 2.128 -3.264 -2.277 1.00 94.81 98 ALA A C 1
ATOM 717 O O . ALA A 1 98 ? 2.733 -4.189 -1.733 1.00 94.81 98 ALA A O 1
ATOM 718 N N . CYS A 1 99 ? 0.922 -3.415 -2.812 1.00 95.19 99 CYS A N 1
ATOM 719 C CA . CYS A 1 99 ? 0.272 -4.708 -2.985 1.00 95.19 99 CYS A CA 1
ATOM 720 C C . CYS A 1 99 ? -0.813 -4.611 -4.049 1.00 95.19 99 CYS A C 1
ATOM 722 O O . CYS A 1 99 ? -1.484 -3.583 -4.125 1.00 95.19 99 CYS A O 1
ATOM 724 N N . ALA A 1 100 ? -1.051 -5.686 -4.800 1.00 95.19 100 ALA A N 1
ATOM 725 C CA . ALA A 1 100 ? -2.282 -5.802 -5.574 1.00 95.19 100 ALA A CA 1
ATOM 726 C C . ALA A 1 100 ? -3.510 -5.601 -4.677 1.00 95.19 100 ALA A C 1
ATOM 728 O O . ALA A 1 100 ? -3.521 -6.026 -3.512 1.00 95.19 100 ALA A O 1
ATOM 729 N N . PHE A 1 101 ? -4.527 -4.959 -5.239 1.00 94.12 101 PHE A N 1
ATOM 730 C CA . PHE 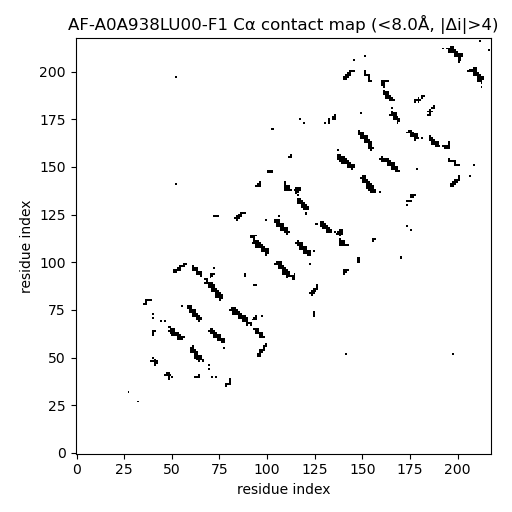A 1 101 ? -5.846 -4.872 -4.647 1.00 94.12 101 PHE A CA 1
ATOM 731 C C . PHE A 1 101 ? -6.655 -6.130 -5.004 1.00 94.12 101 PHE A C 1
ATOM 733 O O . PHE A 1 101 ? -6.835 -6.391 -6.189 1.00 94.12 101 PHE A O 1
ATOM 740 N N . PRO A 1 102 ? -7.139 -6.938 -4.042 1.00 89.44 102 PRO A N 1
ATOM 741 C CA . PRO A 1 102 ? -7.837 -8.181 -4.366 1.00 89.44 102 PRO A CA 1
ATOM 742 C C . PRO A 1 102 ? -9.123 -7.952 -5.168 1.00 89.44 102 PRO A C 1
ATOM 744 O O . PRO A 1 102 ? -9.406 -8.708 -6.094 1.00 89.44 102 PRO A O 1
ATOM 747 N N . ALA A 1 103 ? -9.864 -6.883 -4.858 1.00 88.31 103 ALA A N 1
ATOM 748 C CA . ALA A 1 103 ? -11.137 -6.581 -5.507 1.00 88.31 103 ALA A CA 1
ATOM 749 C C . ALA A 1 103 ? -11.029 -5.811 -6.839 1.00 88.31 103 ALA A C 1
ATOM 751 O O . ALA A 1 103 ? -12.056 -5.601 -7.487 1.00 88.31 103 ALA A O 1
ATOM 752 N N . ALA A 1 104 ? -9.840 -5.367 -7.278 1.00 90.19 104 ALA A N 1
ATOM 753 C CA . ALA A 1 104 ? -9.704 -4.678 -8.567 1.00 90.19 104 ALA A CA 1
ATOM 754 C C . ALA A 1 104 ? -8.314 -4.798 -9.202 1.00 90.19 104 ALA A C 1
ATOM 756 O O . ALA A 1 104 ? -7.308 -5.018 -8.540 1.00 90.19 104 ALA A O 1
ATOM 757 N N . GLY A 1 105 ? -8.241 -4.564 -10.513 1.00 89.75 105 GLY A N 1
ATOM 758 C CA . GLY A 1 105 ? -6.993 -4.597 -11.276 1.00 89.75 105 GLY A CA 1
ATOM 759 C C . GLY A 1 105 ? -6.112 -3.363 -11.076 1.00 89.75 105 GLY A C 1
ATOM 760 O O . GLY A 1 105 ? -5.795 -2.705 -12.056 1.00 89.75 105 GLY A O 1
ATOM 761 N N . TYR A 1 106 ? -5.725 -3.029 -9.843 1.00 93.56 106 TYR A N 1
ATOM 762 C CA . TYR A 1 106 ? -4.706 -2.015 -9.553 1.00 93.56 106 TYR A CA 1
ATOM 763 C C . TYR A 1 106 ? -3.858 -2.394 -8.333 1.00 93.56 106 TYR A C 1
ATOM 765 O O . TYR A 1 106 ? -4.176 -3.309 -7.573 1.00 93.56 106 TYR A O 1
ATOM 773 N N . VAL A 1 107 ? -2.759 -1.673 -8.129 1.00 95.81 107 VAL A N 1
ATOM 774 C CA . VAL A 1 107 ? -1.883 -1.792 -6.962 1.00 95.81 107 VAL A CA 1
ATOM 775 C C . VAL A 1 107 ? -2.207 -0.670 -5.978 1.00 95.81 107 VAL A C 1
ATOM 777 O O . VAL A 1 107 ? -2.237 0.508 -6.337 1.00 95.81 107 VAL A O 1
ATOM 780 N N . LEU A 1 108 ? -2.440 -1.027 -4.717 1.00 96.12 108 LEU A N 1
ATOM 781 C CA . LEU A 1 108 ? -2.549 -0.077 -3.617 1.00 96.12 108 LEU A CA 1
ATOM 782 C C . LEU A 1 108 ? -1.153 0.228 -3.066 1.00 96.12 108 LEU A C 1
ATOM 784 O O . LEU A 1 108 ? -0.385 -0.679 -2.735 1.00 96.12 108 LEU A O 1
ATOM 788 N N . LEU A 1 109 ? -0.842 1.514 -2.933 1.00 94.38 109 LEU A N 1
ATOM 789 C CA . LEU A 1 109 ? 0.386 2.022 -2.336 1.00 94.38 109 LEU A CA 1
ATOM 790 C C . LEU A 1 109 ? 0.079 2.675 -0.989 1.00 94.38 109 LEU A C 1
ATOM 792 O O . LEU A 1 109 ? -0.811 3.522 -0.902 1.00 94.38 109 LEU A O 1
ATOM 796 N N . ALA A 1 110 ? 0.870 2.351 0.031 1.00 93.62 110 ALA A N 1
ATOM 797 C CA . ALA A 1 110 ? 0.958 3.153 1.245 1.00 93.62 110 ALA A CA 1
ATOM 798 C C . ALA A 1 110 ? 2.053 4.204 1.090 1.00 93.62 110 ALA A C 1
ATOM 800 O O . ALA A 1 110 ? 3.160 3.870 0.666 1.00 93.62 110 ALA A O 1
ATOM 801 N N . GLY A 1 111 ? 1.739 5.448 1.447 1.00 88.75 111 GLY A N 1
ATOM 802 C CA . GLY A 1 111 ? 2.676 6.565 1.505 1.00 88.75 111 GLY A CA 1
ATOM 803 C C . GLY A 1 111 ? 3.726 6.426 2.614 1.00 88.75 111 GLY A C 1
ATOM 804 O O . GLY A 1 111 ? 4.302 5.365 2.836 1.00 88.75 111 GLY A O 1
ATOM 805 N N . GLY A 1 112 ? 4.044 7.526 3.289 1.00 80.25 112 GLY A N 1
ATOM 806 C CA . GLY A 1 112 ? 5.124 7.598 4.258 1.00 80.25 112 GLY A CA 1
ATOM 807 C C . GLY A 1 112 ? 5.403 8.994 4.805 1.00 80.25 112 GLY A C 1
ATOM 808 O O . GLY A 1 112 ? 4.503 9.740 5.174 1.00 80.25 112 GLY A O 1
ATOM 809 N N . ALA A 1 113 ? 6.687 9.322 4.924 1.00 74.25 113 ALA A N 1
ATOM 810 C CA . ALA A 1 113 ? 7.160 10.582 5.477 1.00 74.25 113 ALA A CA 1
ATOM 811 C C . ALA A 1 113 ? 7.069 11.736 4.468 1.00 74.25 113 ALA A C 1
ATOM 813 O O . ALA A 1 113 ? 6.880 12.877 4.883 1.00 74.25 113 ALA A O 1
ATOM 814 N N . SER A 1 114 ? 7.241 11.454 3.169 1.00 73.44 114 SER A N 1
ATOM 815 C CA . SER A 1 114 ? 7.219 12.480 2.110 1.00 73.44 114 SER A CA 1
ATOM 816 C C . SER A 1 114 ? 5.934 12.525 1.279 1.00 73.44 114 SER A C 1
ATOM 818 O O . SER A 1 114 ? 5.732 13.488 0.550 1.00 73.44 114 SER A O 1
ATOM 820 N N . ASN A 1 115 ? 5.069 11.514 1.380 1.00 71.12 115 ASN A N 1
ATOM 821 C CA . ASN A 1 115 ? 3.708 11.558 0.850 1.00 71.12 115 ASN A CA 1
ATOM 822 C C . ASN A 1 115 ? 2.756 10.954 1.876 1.00 71.12 115 ASN A C 1
ATOM 824 O O . ASN A 1 115 ? 3.056 9.910 2.443 1.00 71.12 115 ASN A O 1
ATOM 828 N N . ASP A 1 116 ? 1.603 11.570 2.066 1.00 76.00 116 ASP A N 1
ATOM 829 C CA . ASP A 1 116 ? 0.731 11.290 3.195 1.00 76.00 116 ASP A CA 1
ATOM 830 C C . ASP A 1 116 ? -0.394 10.318 2.863 1.00 76.00 116 ASP A C 1
ATOM 832 O O . ASP A 1 116 ? -1.115 9.915 3.757 1.00 76.00 116 ASP A O 1
ATOM 836 N N . PHE A 1 117 ? -0.567 9.926 1.604 1.00 88.75 117 PHE A N 1
ATOM 837 C CA . PHE A 1 117 ? -1.807 9.282 1.173 1.00 88.75 117 PHE A CA 1
ATOM 838 C C . PHE A 1 117 ? -1.633 7.794 0.866 1.00 88.75 117 PHE A C 1
ATOM 840 O O . PHE A 1 117 ? -0.575 7.355 0.402 1.00 88.75 117 PHE A O 1
ATOM 847 N N . LEU A 1 118 ? -2.715 7.025 1.036 1.00 93.56 118 LEU A N 1
ATOM 848 C CA . LEU A 1 118 ? -2.914 5.854 0.182 1.00 93.56 118 LEU A CA 1
ATOM 849 C C . LEU A 1 118 ? -3.038 6.332 -1.265 1.00 93.56 118 LEU A C 1
ATOM 851 O O . LEU A 1 118 ? -3.546 7.421 -1.530 1.00 93.56 118 LEU A O 1
ATOM 855 N N . SER A 1 119 ? -2.617 5.521 -2.219 1.00 93.44 119 SER A N 1
ATOM 856 C CA . SER A 1 119 ? -2.892 5.796 -3.629 1.00 93.44 119 SER A CA 1
ATOM 857 C C . SER A 1 119 ? -3.068 4.506 -4.398 1.00 93.44 119 SER A C 1
ATOM 859 O O . SER A 1 119 ? -2.340 3.553 -4.124 1.00 93.44 119 SER A O 1
ATOM 861 N N . ARG A 1 120 ? -3.955 4.493 -5.393 1.00 94.44 120 ARG A N 1
ATOM 862 C CA . ARG A 1 120 ? -3.921 3.452 -6.422 1.00 94.44 120 ARG A CA 1
ATOM 863 C C . ARG A 1 120 ? -2.913 3.808 -7.512 1.00 94.44 120 ARG A C 1
ATOM 865 O O . ARG A 1 120 ? -2.641 4.989 -7.737 1.00 94.44 120 ARG A O 1
ATOM 872 N N . ILE A 1 121 ? -2.400 2.795 -8.188 1.00 94.69 121 ILE A N 1
ATOM 873 C CA . ILE A 1 121 ? -1.649 2.883 -9.442 1.00 94.69 121 ILE A CA 1
ATOM 874 C C . ILE A 1 121 ? -1.996 1.649 -10.275 1.00 94.69 121 ILE A C 1
ATOM 876 O O . ILE A 1 121 ? -2.238 0.585 -9.703 1.00 94.69 121 ILE A O 1
ATOM 880 N N . ASP A 1 122 ? -2.053 1.774 -11.594 1.00 95.19 122 ASP A N 1
ATOM 881 C CA . ASP A 1 122 ? -2.363 0.647 -12.471 1.00 95.19 122 ASP A CA 1
ATOM 882 C C . ASP A 1 122 ? -1.319 -0.487 -12.321 1.00 95.19 122 ASP A C 1
ATOM 884 O O . ASP A 1 122 ? -0.204 -0.254 -11.834 1.00 95.19 122 ASP A O 1
ATOM 888 N N . PRO A 1 123 ? -1.662 -1.745 -12.666 1.00 93.12 123 PRO A N 1
ATOM 889 C CA . PRO A 1 123 ? -0.810 -2.910 -12.400 1.00 93.12 123 PRO A CA 1
ATOM 890 C C . PRO A 1 123 ? 0.550 -2.886 -13.100 1.00 93.12 123 PRO A C 1
ATOM 892 O O . PRO A 1 123 ? 1.491 -3.513 -12.619 1.00 93.12 123 PRO A O 1
ATOM 895 N N . ASP A 1 124 ? 0.660 -2.149 -14.204 1.00 94.19 124 ASP A N 1
ATOM 896 C CA . ASP A 1 124 ? 1.906 -1.900 -14.935 1.00 94.19 124 ASP A CA 1
ATOM 897 C C . ASP A 1 124 ? 2.816 -0.867 -14.241 1.00 94.19 124 ASP A C 1
ATOM 899 O O . ASP A 1 124 ? 3.897 -0.547 -14.736 1.00 94.19 124 ASP A O 1
ATOM 903 N N . LEU A 1 125 ? 2.393 -0.361 -13.076 1.00 93.81 125 LEU A N 1
ATOM 904 C CA . LEU A 1 125 ? 3.050 0.682 -12.298 1.00 93.81 125 LEU A CA 1
ATOM 905 C C . LEU A 1 125 ? 3.291 1.967 -13.110 1.00 93.81 125 LEU A C 1
ATOM 907 O O . LEU A 1 125 ? 4.260 2.692 -12.871 1.00 93.81 125 LEU A O 1
ATOM 911 N N . ASN A 1 126 ? 2.391 2.296 -14.039 1.00 92.69 126 ASN A N 1
ATOM 912 C CA . ASN A 1 126 ? 2.437 3.563 -14.756 1.00 92.69 126 ASN A CA 1
ATOM 913 C C . ASN A 1 126 ? 2.129 4.740 -13.815 1.00 92.69 126 ASN A C 1
ATOM 915 O O . ASN A 1 126 ? 1.024 4.862 -13.285 1.00 92.69 126 ASN A O 1
ATOM 919 N N . LEU A 1 127 ? 3.090 5.646 -13.630 1.00 90.00 127 LEU A N 1
ATOM 920 C CA . LEU A 1 127 ? 2.947 6.797 -12.733 1.00 90.00 127 LEU A CA 1
ATOM 921 C C . LEU A 1 127 ? 1.818 7.753 -13.116 1.00 90.00 127 LEU A C 1
ATOM 923 O O . LEU A 1 127 ? 1.219 8.342 -12.215 1.00 90.00 127 LEU A O 1
ATOM 927 N N . ASP A 1 128 ? 1.497 7.871 -14.402 1.00 91.50 128 ASP A N 1
ATOM 928 C CA . ASP A 1 128 ? 0.439 8.766 -14.882 1.00 91.50 128 ASP A CA 1
ATOM 929 C C . ASP A 1 128 ? -0.959 8.281 -14.464 1.00 91.50 128 ASP A C 1
ATOM 931 O O . ASP A 1 128 ? -1.905 9.064 -14.401 1.00 91.50 128 ASP A O 1
ATOM 935 N N . SER A 1 129 ? -1.089 6.998 -14.112 1.00 93.25 129 SER A N 1
ATOM 936 C CA . SER A 1 129 ? -2.334 6.409 -13.603 1.00 93.25 129 SER A CA 1
ATOM 937 C C . SER A 1 129 ? -2.545 6.606 -12.099 1.00 93.25 129 SER A C 1
ATOM 939 O O . SER A 1 129 ? -3.595 6.241 -11.558 1.00 93.25 129 SER A O 1
ATOM 941 N N . ARG A 1 130 ? -1.542 7.135 -11.386 1.00 92.69 130 ARG A N 1
ATOM 942 C CA . ARG A 1 130 ? -1.563 7.179 -9.926 1.00 92.69 130 ARG A CA 1
ATOM 943 C C . ARG A 1 130 ? -2.626 8.153 -9.424 1.00 92.69 130 ARG A C 1
ATOM 945 O O . ARG A 1 130 ? -2.571 9.347 -9.704 1.00 92.69 130 ARG A O 1
ATOM 952 N N . VAL A 1 131 ? -3.516 7.668 -8.559 1.00 92.75 131 VAL A N 1
ATOM 953 C CA . VAL A 1 131 ? -4.552 8.492 -7.916 1.00 92.75 131 VAL A CA 1
ATOM 954 C C . VAL A 1 131 ? -4.389 8.453 -6.394 1.00 92.75 131 VAL A C 1
ATOM 956 O O . VAL A 1 131 ? -4.551 7.384 -5.799 1.00 92.75 131 VAL A O 1
ATOM 959 N N . PRO A 1 132 ? -4.061 9.580 -5.731 1.00 91.62 132 PRO A N 1
ATOM 960 C CA . PRO A 1 132 ? -3.978 9.655 -4.276 1.00 91.62 132 PRO A CA 1
ATOM 961 C C . PRO A 1 132 ? -5.356 9.786 -3.616 1.00 91.62 132 PRO A C 1
ATOM 963 O O . PRO A 1 132 ? -6.229 10.509 -4.089 1.00 91.62 132 PRO A O 1
ATOM 966 N N . ALA A 1 133 ? -5.521 9.139 -2.465 1.00 91.56 133 ALA A N 1
ATOM 967 C CA . ALA A 1 133 ? -6.674 9.282 -1.588 1.00 91.56 133 ALA A CA 1
ATOM 968 C C . ALA A 1 133 ? -6.428 10.407 -0.575 1.00 91.56 133 ALA A C 1
ATOM 970 O O . ALA A 1 133 ? -5.968 10.179 0.543 1.00 91.56 133 ALA A O 1
ATOM 971 N N . THR A 1 134 ? -6.730 11.640 -0.972 1.00 85.69 134 THR A N 1
ATOM 972 C CA . THR A 1 134 ? -6.465 12.844 -0.164 1.00 85.69 134 THR A CA 1
ATOM 973 C C . THR A 1 134 ? -7.475 13.082 0.960 1.00 85.69 134 THR A C 1
ATOM 975 O O . THR A 1 134 ? -7.256 13.941 1.810 1.00 85.69 134 THR A O 1
ATOM 978 N N . ALA A 1 135 ? -8.572 12.320 0.985 1.00 78.62 135 ALA A N 1
ATOM 979 C CA . ALA A 1 135 ? -9.667 12.493 1.938 1.00 78.62 135 ALA A CA 1
ATOM 980 C C . ALA A 1 135 ? -9.399 11.891 3.330 1.00 78.62 135 ALA A C 1
ATOM 982 O O . ALA A 1 135 ? -10.147 12.177 4.265 1.00 78.62 135 ALA A O 1
ATOM 983 N N . VAL A 1 136 ? -8.358 11.064 3.492 1.00 76.50 136 VAL A N 1
ATOM 984 C CA . VAL A 1 136 ? -8.053 10.415 4.774 1.00 76.50 136 VAL A CA 1
ATOM 985 C C . VAL A 1 136 ? -6.858 11.103 5.442 1.00 76.50 136 VAL A C 1
ATOM 987 O O . VAL A 1 136 ? -5.762 11.085 4.883 1.00 76.50 136 VAL A O 1
ATOM 990 N N . PRO A 1 137 ? -7.023 11.690 6.644 1.00 77.75 137 PRO A N 1
ATOM 991 C CA . PRO A 1 137 ? -5.981 12.466 7.320 1.00 77.75 137 PRO A CA 1
ATOM 992 C C . PRO A 1 137 ? -4.999 11.573 8.102 1.00 77.75 137 PRO A C 1
ATOM 994 O O . PRO A 1 137 ? -4.696 11.827 9.264 1.00 77.75 137 PRO A O 1
ATOM 997 N N . VAL A 1 138 ? -4.512 10.497 7.487 1.00 84.12 138 VAL A N 1
ATOM 998 C CA . VAL A 1 138 ? -3.554 9.549 8.084 1.00 84.12 138 VAL A CA 1
ATOM 999 C C . VAL A 1 138 ? -2.430 9.291 7.097 1.00 84.12 138 VAL A C 1
ATOM 1001 O O . VAL A 1 138 ? -2.684 9.299 5.903 1.00 84.12 138 VAL A O 1
ATOM 1004 N N . ARG A 1 139 ? -1.207 9.034 7.584 1.00 88.81 139 ARG A N 1
ATOM 1005 C CA . ARG A 1 139 ? -0.028 8.761 6.741 1.00 88.81 139 ARG A CA 1
ATOM 1006 C C . ARG A 1 139 ? 0.319 7.274 6.755 1.00 88.81 139 ARG A C 1
ATOM 1008 O O . ARG A 1 139 ? 1.198 6.885 7.5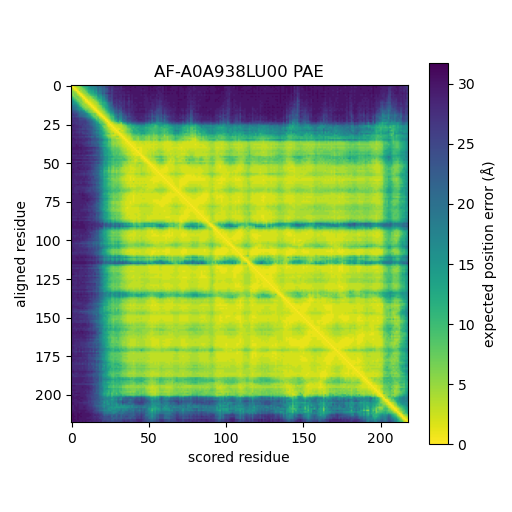23 1.00 88.81 139 ARG A O 1
ATOM 1015 N N . PRO A 1 140 ? -0.361 6.411 5.992 1.00 90.50 140 PRO A N 1
ATOM 1016 C CA . PRO A 1 140 ? -0.131 4.974 6.063 1.00 90.50 140 PRO A CA 1
ATOM 1017 C C . PRO A 1 140 ? 1.289 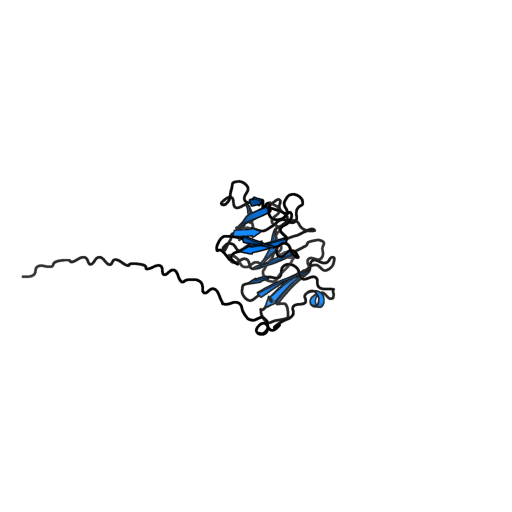4.638 5.610 1.00 90.50 140 PRO A C 1
ATOM 1019 O O . PRO A 1 140 ? 1.731 5.111 4.567 1.00 90.50 140 PRO A O 1
ATOM 1022 N N . SER A 1 141 ? 2.001 3.804 6.372 1.00 89.50 141 SER A N 1
ATOM 1023 C CA . SER A 1 141 ? 3.327 3.300 5.972 1.00 89.50 141 SER A CA 1
ATOM 1024 C C . SER A 1 141 ? 3.360 1.792 5.730 1.00 89.50 141 SER A C 1
ATOM 1026 O O . SER A 1 141 ? 4.319 1.276 5.159 1.00 89.50 141 SER A O 1
ATOM 1028 N N . SER A 1 142 ? 2.347 1.075 6.206 1.00 90.75 142 SER A N 1
ATOM 1029 C CA . SER A 1 142 ? 2.154 -0.359 6.024 1.00 90.75 142 SER A CA 1
ATOM 1030 C C . SER A 1 142 ? 0.672 -0.686 6.139 1.00 90.75 142 SER A C 1
ATOM 1032 O O . SER A 1 142 ? -0.048 0.000 6.866 1.00 90.75 142 SER A O 1
ATOM 1034 N N . PHE A 1 143 ? 0.233 -1.723 5.441 1.00 92.81 143 PHE A N 1
ATOM 1035 C CA . PHE A 1 143 ? -1.130 -2.226 5.514 1.00 92.81 143 PHE A CA 1
ATOM 1036 C C . PHE A 1 143 ? -1.163 -3.729 5.266 1.00 92.81 143 PHE A C 1
ATOM 1038 O O . PHE A 1 143 ? -0.222 -4.297 4.713 1.00 92.81 143 PHE A O 1
ATOM 1045 N N . ASP A 1 144 ? -2.274 -4.355 5.617 1.00 91.19 144 ASP A N 1
ATOM 1046 C CA . ASP A 1 144 ? -2.599 -5.707 5.186 1.00 91.19 144 ASP A CA 1
ATOM 1047 C C . ASP A 1 144 ? -4.093 -5.807 4.857 1.00 91.19 144 ASP A C 1
ATOM 1049 O O . ASP A 1 144 ? -4.883 -4.966 5.293 1.00 91.19 144 ASP A O 1
ATOM 1053 N N . TRP A 1 145 ? -4.458 -6.801 4.050 1.00 90.88 145 TRP A N 1
ATOM 1054 C CA . TRP A 1 145 ? -5.845 -7.036 3.642 1.00 90.88 145 TRP A CA 1
ATOM 1055 C C . TRP A 1 145 ? -6.566 -7.804 4.752 1.00 90.88 145 TRP A C 1
ATOM 1057 O O . TRP A 1 145 ? -6.094 -8.854 5.187 1.00 90.88 145 TRP A O 1
ATOM 1067 N N . VAL A 1 146 ? -7.680 -7.259 5.237 1.00 89.44 146 VAL A N 1
ATOM 1068 C CA . VAL A 1 146 ? -8.592 -7.949 6.163 1.00 89.44 146 VAL A CA 1
ATOM 1069 C C . VAL A 1 146 ? -9.510 -8.875 5.368 1.00 89.44 146 VAL A C 1
ATOM 1071 O O . VAL A 1 146 ? -9.717 -10.028 5.748 1.00 89.44 146 VAL A O 1
ATOM 1074 N N . ASP A 1 147 ? -9.997 -8.363 4.244 1.00 89.50 147 ASP A N 1
ATOM 1075 C CA . ASP A 1 147 ? -10.804 -9.035 3.234 1.00 89.50 147 ASP A CA 1
ATOM 1076 C C . ASP A 1 147 ? -10.549 -8.361 1.866 1.00 89.50 147 ASP A C 1
ATOM 1078 O O . ASP A 1 147 ? -9.475 -7.790 1.646 1.00 89.50 147 ASP A O 1
ATOM 1082 N N . ASP A 1 148 ? -11.488 -8.484 0.928 1.00 91.94 148 ASP A N 1
ATOM 1083 C CA . ASP A 1 148 ? -11.295 -8.073 -0.463 1.00 91.94 148 ASP A CA 1
ATOM 1084 C C . ASP A 1 148 ? -11.230 -6.550 -0.649 1.00 91.94 148 ASP A C 1
ATOM 1086 O O . ASP A 1 148 ? -10.576 -6.089 -1.589 1.00 91.94 148 ASP A O 1
ATOM 1090 N N . ASP A 1 149 ? -11.872 -5.775 0.232 1.00 94.44 149 ASP A N 1
ATOM 1091 C CA . ASP A 1 149 ? -11.980 -4.316 0.145 1.00 94.44 149 ASP A CA 1
ATOM 1092 C C . ASP A 1 149 ? -11.620 -3.569 1.435 1.00 94.44 149 ASP A C 1
ATOM 1094 O O . ASP A 1 149 ? -11.469 -2.349 1.412 1.00 94.44 149 ASP A O 1
ATOM 1098 N N . THR A 1 150 ? -11.355 -4.271 2.532 1.00 94.00 150 THR A N 1
ATOM 1099 C CA . THR A 1 150 ? -10.971 -3.677 3.812 1.00 94.00 150 THR A CA 1
ATOM 1100 C C . THR A 1 150 ? -9.496 -3.913 4.107 1.00 94.00 150 THR A C 1
ATOM 1102 O O . THR A 1 150 ? -8.977 -5.031 4.031 1.00 94.00 150 THR A O 1
ATOM 1105 N N . ILE A 1 151 ? -8.802 -2.856 4.523 1.00 93.62 151 ILE A N 1
ATOM 1106 C CA . ILE A 1 151 ? -7.439 -2.939 5.044 1.00 93.62 151 ILE A CA 1
ATOM 1107 C C . ILE A 1 151 ? -7.379 -2.599 6.520 1.00 93.62 151 ILE A C 1
ATOM 1109 O O . ILE A 1 151 ? -8.145 -1.794 7.053 1.00 93.62 151 ILE A O 1
ATOM 1113 N N . ILE A 1 152 ? -6.339 -3.133 7.138 1.00 92.12 152 ILE A N 1
ATOM 1114 C CA . ILE A 1 152 ? -5.794 -2.614 8.376 1.00 92.12 152 ILE A CA 1
ATOM 1115 C C . ILE A 1 152 ? -4.463 -1.935 8.096 1.00 92.12 152 ILE A C 1
ATOM 1117 O O . ILE A 1 152 ? -3.652 -2.448 7.325 1.00 92.12 152 ILE A O 1
ATOM 1121 N N . HIS A 1 153 ? -4.215 -0.777 8.697 1.00 92.50 153 HIS A N 1
ATOM 1122 C CA . HIS A 1 153 ? -2.972 -0.044 8.473 1.00 92.50 153 HIS A CA 1
ATOM 1123 C C . HIS A 1 153 ? -2.537 0.762 9.695 1.00 92.50 153 HIS A C 1
ATOM 1125 O O . HIS A 1 153 ? -3.309 1.022 10.618 1.00 92.50 153 HIS A O 1
ATOM 1131 N N . ASN A 1 154 ? -1.273 1.171 9.700 1.00 91.38 154 ASN A N 1
ATOM 1132 C CA . ASN A 1 154 ? -0.719 2.073 10.707 1.00 91.38 154 ASN A CA 1
ATOM 1133 C C . ASN A 1 154 ? -0.662 3.521 10.189 1.00 91.38 154 ASN A C 1
ATOM 1135 O O . ASN A 1 154 ? -1.129 3.817 9.088 1.00 91.38 154 ASN A O 1
ATOM 1139 N N . SER A 1 155 ? -0.064 4.426 10.968 1.00 89.75 155 SER A N 1
ATOM 1140 C CA . SER A 1 155 ? 0.246 5.793 10.536 1.00 89.75 155 SER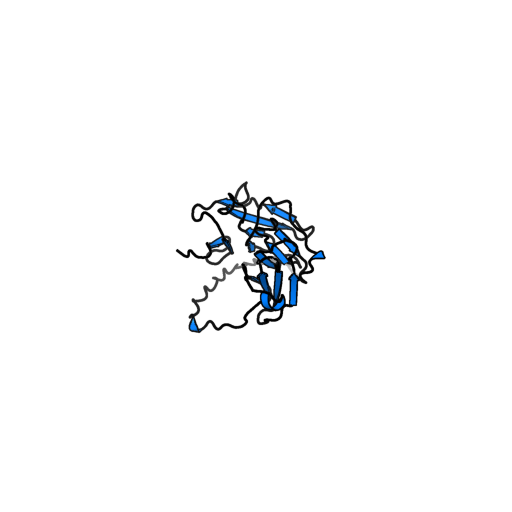 A CA 1
ATOM 1141 C C . SER A 1 155 ? 1.688 6.173 10.880 1.00 89.75 155 SER A C 1
ATOM 1143 O O . SER A 1 155 ? 2.217 5.805 11.926 1.00 89.75 155 SER A O 1
ATOM 1145 N N . TYR A 1 156 ? 2.318 6.944 10.000 1.00 87.88 156 TYR A N 1
ATOM 1146 C CA . TYR A 1 156 ? 3.608 7.601 10.193 1.00 87.88 156 TYR A CA 1
ATOM 1147 C C . TYR A 1 156 ? 3.456 9.011 10.786 1.00 87.88 156 TYR A C 1
ATOM 1149 O O . TYR A 1 156 ? 4.446 9.672 11.089 1.00 87.88 156 TYR A O 1
ATOM 1157 N N . MET A 1 157 ? 2.224 9.507 10.928 1.00 88.25 157 MET A N 1
ATOM 1158 C CA . MET A 1 157 ? 1.967 10.851 11.437 1.00 88.25 157 MET A CA 1
ATOM 1159 C C . MET A 1 157 ? 2.197 10.901 12.953 1.00 88.25 157 MET A C 1
ATOM 1161 O O . MET A 1 157 ? 1.633 10.104 13.704 1.00 88.25 157 MET A O 1
ATOM 1165 N N . THR A 1 158 ? 3.020 11.846 13.415 1.00 86.62 158 THR A N 1
ATOM 1166 C CA . THR A 1 158 ? 3.270 12.081 14.846 1.00 86.62 158 THR A CA 1
ATOM 1167 C C . THR A 1 158 ? 1.957 12.270 15.611 1.00 86.62 158 THR A C 1
ATOM 1169 O O . THR A 1 158 ? 1.048 12.935 15.129 1.00 86.62 158 THR A O 1
ATOM 1172 N N . GLY A 1 159 ? 1.844 11.662 16.797 1.00 89.06 159 GLY A N 1
ATOM 1173 C CA . GLY A 1 159 ? 0.608 11.646 17.594 1.00 89.06 159 GLY A CA 1
ATOM 1174 C C . GLY A 1 159 ? -0.414 10.583 17.166 1.00 89.06 159 GLY A C 1
ATOM 1175 O O . GLY A 1 159 ? -1.335 10.290 17.916 1.00 89.06 159 GLY A O 1
ATOM 1176 N N . MET A 1 160 ? -0.221 9.954 16.004 1.00 91.25 160 MET A N 1
ATOM 1177 C CA . MET A 1 160 ? -1.103 8.919 15.450 1.00 91.25 160 MET A CA 1
ATOM 1178 C C . MET A 1 160 ? -0.409 7.562 15.266 1.00 91.25 160 MET A C 1
ATOM 1180 O O . MET A 1 160 ? -1.028 6.610 14.794 1.00 91.25 160 MET A O 1
ATOM 1184 N N . MET A 1 161 ? 0.879 7.472 15.605 1.00 89.75 161 MET A N 1
ATOM 1185 C CA . MET A 1 161 ? 1.725 6.313 15.298 1.00 89.75 161 MET A CA 1
ATOM 1186 C C . MET A 1 161 ? 1.395 5.060 16.118 1.00 89.75 161 MET A C 1
ATOM 1188 O O . MET A 1 161 ? 1.761 3.963 15.710 1.00 89.75 161 MET A O 1
ATOM 1192 N N . ALA A 1 162 ? 0.707 5.209 17.251 1.00 89.06 162 ALA A N 1
ATOM 1193 C CA . ALA A 1 162 ? 0.258 4.101 18.097 1.00 89.06 162 ALA A CA 1
ATOM 1194 C C . ALA A 1 162 ? -1.146 3.581 17.720 1.00 89.06 162 ALA A C 1
ATOM 1196 O O . ALA A 1 162 ? -1.717 2.762 18.438 1.00 89.06 162 ALA A O 1
ATOM 1197 N N . ASN A 1 163 ? -1.727 4.067 16.619 1.00 90.69 163 ASN A N 1
ATOM 1198 C CA . ASN A 1 163 ? -3.068 3.680 16.190 1.00 90.69 163 ASN A CA 1
ATOM 1199 C C . ASN A 1 163 ? -3.018 2.585 15.113 1.00 90.69 163 ASN A C 1
ATOM 1201 O O . ASN A 1 163 ? -2.235 2.671 14.163 1.00 90.69 163 ASN A O 1
ATOM 1205 N N . LEU A 1 164 ? -3.913 1.604 15.238 1.00 91.44 164 LEU A N 1
ATOM 1206 C CA . LEU A 1 164 ? -4.305 0.679 14.175 1.00 91.44 164 LEU A CA 1
ATOM 1207 C C . LEU A 1 164 ? -5.621 1.151 13.574 1.00 91.44 164 LEU A C 1
ATOM 1209 O O . LEU A 1 164 ? -6.620 1.231 14.285 1.00 91.44 164 LEU A O 1
ATOM 1213 N N . TYR A 1 165 ? -5.615 1.436 12.280 1.00 92.50 165 TYR A N 1
ATOM 1214 C CA . TYR A 1 165 ? -6.765 1.933 11.535 1.00 92.50 165 TYR A CA 1
ATOM 1215 C C . TYR A 1 165 ? -7.406 0.809 10.738 1.00 92.50 165 TYR A C 1
ATOM 1217 O O . TYR A 1 165 ? -6.690 0.003 10.144 1.00 92.50 165 TYR A O 1
ATOM 1225 N N . LEU A 1 166 ? -8.734 0.810 10.686 1.00 92.94 166 LEU A N 1
ATOM 1226 C CA . LEU A 1 166 ? -9.518 -0.020 9.785 1.00 92.94 166 LEU A CA 1
ATOM 1227 C C . LEU A 1 166 ? -10.116 0.883 8.703 1.00 92.94 166 LEU A C 1
ATOM 1229 O O . LEU A 1 166 ? -10.698 1.926 9.011 1.00 92.94 166 LEU A O 1
ATOM 1233 N N . THR A 1 167 ? -9.962 0.497 7.443 1.00 93.94 167 THR A N 1
ATOM 1234 C CA . THR A 1 167 ? -10.255 1.376 6.308 1.00 93.94 167 THR A CA 1
ATOM 1235 C C . THR A 1 167 ? -10.818 0.580 5.141 1.00 93.94 167 THR A C 1
ATOM 1237 O O . THR A 1 167 ? -10.221 -0.413 4.737 1.00 93.94 167 THR A O 1
ATOM 1240 N N . ASP A 1 168 ? -11.916 1.068 4.570 1.00 95.00 168 ASP A N 1
ATOM 1241 C CA . ASP A 1 168 ? -12.529 0.524 3.359 1.00 95.00 168 ASP A CA 1
ATOM 1242 C C . ASP A 1 168 ? -11.908 1.167 2.115 1.00 95.00 168 ASP A C 1
ATOM 1244 O O . ASP A 1 168 ? -11.658 2.381 2.073 1.00 95.00 168 ASP A O 1
ATOM 1248 N N . ILE A 1 169 ? -11.689 0.353 1.087 1.00 95.56 169 ILE A N 1
ATOM 1249 C CA . ILE A 1 169 ? -11.135 0.720 -0.212 1.00 95.56 169 ILE A CA 1
ATOM 1250 C C . ILE A 1 169 ? -12.194 0.456 -1.280 1.00 95.56 169 ILE A C 1
ATOM 1252 O O . ILE A 1 169 ? -12.503 -0.681 -1.616 1.00 95.56 169 ILE A O 1
ATOM 1256 N N . LYS A 1 170 ? -12.717 1.516 -1.890 1.00 94.38 170 LYS A N 1
ATOM 1257 C CA . LYS A 1 170 ? -13.609 1.402 -3.045 1.00 94.38 170 LYS A CA 1
ATOM 1258 C C . LYS A 1 170 ? -12.792 1.382 -4.333 1.00 94.38 170 LYS A C 1
ATOM 1260 O O . LYS A 1 170 ? -11.958 2.261 -4.532 1.00 94.38 170 LYS A O 1
ATOM 1265 N N . ALA A 1 171 ? -13.080 0.421 -5.212 1.00 91.12 171 ALA A N 1
ATOM 1266 C CA . ALA A 1 171 ? -12.394 0.249 -6.493 1.00 91.12 171 ALA A CA 1
ATOM 1267 C C . ALA A 1 171 ? -12.654 1.388 -7.492 1.00 91.12 171 ALA A C 1
ATOM 1269 O O . ALA A 1 171 ? -11.710 1.991 -8.002 1.00 91.12 171 ALA A O 1
ATOM 1270 N N . ASP A 1 172 ? -13.931 1.668 -7.776 1.00 89.38 172 ASP A N 1
ATOM 1271 C CA . ASP A 1 172 ? -14.328 2.597 -8.836 1.00 89.38 172 ASP A CA 1
ATOM 1272 C C . ASP A 1 172 ? -15.566 3.441 -8.446 1.00 89.38 172 ASP A C 1
ATOM 1274 O O . ASP A 1 172 ? -16.638 2.888 -8.170 1.00 89.38 172 ASP A O 1
ATOM 1278 N N . PRO A 1 173 ? -15.446 4.781 -8.363 1.00 92.38 173 PRO A N 1
ATOM 1279 C CA . PRO A 1 173 ? -14.185 5.524 -8.365 1.00 92.38 173 PRO A CA 1
ATOM 1280 C C . PRO A 1 173 ? -13.325 5.146 -7.153 1.00 92.38 173 PRO A C 1
ATOM 1282 O O . PRO A 1 173 ? -13.867 4.832 -6.088 1.00 92.38 173 PRO A O 1
ATOM 1285 N N . PHE A 1 174 ? -11.997 5.221 -7.310 1.00 95.00 174 PHE A N 1
ATOM 1286 C CA . PHE A 1 174 ? -11.065 4.982 -6.207 1.00 95.00 174 PHE A CA 1
ATOM 1287 C C . PHE A 1 174 ? -11.386 5.911 -5.035 1.00 95.00 174 PHE A C 1
ATOM 1289 O O . PHE A 1 174 ? -11.299 7.136 -5.159 1.00 95.00 174 PHE A O 1
ATOM 1296 N N . ALA A 1 175 ? -11.753 5.327 -3.899 1.00 94.44 175 ALA A N 1
ATOM 1297 C CA . ALA A 1 175 ? -12.034 6.063 -2.678 1.00 94.44 175 ALA A CA 1
ATOM 1298 C C . ALA A 1 175 ? -11.577 5.269 -1.459 1.00 94.44 175 ALA A C 1
ATOM 1300 O O . ALA A 1 175 ? -11.512 4.043 -1.477 1.00 94.44 175 ALA A O 1
ATOM 1301 N N . VAL A 1 176 ? -11.262 5.997 -0.394 1.00 94.75 176 VAL A N 1
ATOM 1302 C CA . VAL A 1 176 ? -10.787 5.432 0.865 1.00 94.75 176 VAL A CA 1
ATOM 1303 C C . VAL A 1 176 ? -11.598 6.062 1.985 1.00 94.75 176 VAL A C 1
ATOM 1305 O O . VAL A 1 176 ? -11.677 7.292 2.067 1.00 94.75 176 VAL A O 1
ATOM 1308 N N . THR A 1 177 ? -12.196 5.239 2.840 1.00 94.38 177 THR A N 1
ATOM 1309 C CA . THR A 1 177 ? -13.050 5.702 3.940 1.00 94.38 177 THR A CA 1
ATOM 1310 C C . THR A 1 177 ? -12.733 4.971 5.240 1.00 94.38 177 THR A C 1
ATOM 1312 O O . THR A 1 177 ? -12.542 3.758 5.213 1.00 94.38 177 THR A O 1
ATOM 1315 N N . PRO A 1 178 ? -12.704 5.660 6.396 1.00 93.12 178 PRO A N 1
ATOM 1316 C CA . PRO A 1 178 ? -12.554 4.984 7.680 1.00 93.12 178 PRO A CA 1
ATOM 1317 C C . PRO A 1 178 ? -13.687 3.979 7.909 1.00 93.12 178 PRO A C 1
ATOM 1319 O O . PRO A 1 178 ? -14.862 4.354 7.865 1.00 93.12 178 PRO A O 1
ATOM 1322 N N . ASN A 1 179 ? -13.333 2.736 8.219 1.00 93.00 179 ASN A N 1
ATOM 1323 C CA . ASN A 1 179 ? -14.291 1.703 8.582 1.00 93.00 179 ASN A CA 1
ATOM 1324 C C . ASN A 1 179 ? -14.558 1.781 10.089 1.00 93.00 179 ASN A C 1
ATOM 1326 O O . ASN A 1 179 ? -13.662 1.615 10.916 1.00 93.00 179 ASN A O 1
ATOM 1330 N N . LYS A 1 180 ? -15.815 2.032 10.459 1.00 93.62 180 LYS A N 1
ATOM 1331 C CA . LYS A 1 180 ? -16.228 2.270 11.853 1.00 93.62 180 LYS A CA 1
ATOM 1332 C C . LYS A 1 180 ? -16.786 1.037 12.565 1.00 93.62 180 LYS A C 1
ATOM 1334 O O . LYS A 1 180 ? -17.379 1.168 13.634 1.00 93.62 180 LYS A O 1
ATOM 1339 N N . SER A 1 181 ? -16.609 -0.154 11.997 1.00 91.25 181 SER A N 1
ATOM 1340 C CA . SER A 1 181 ? -17.109 -1.403 12.588 1.00 91.25 181 SER A CA 1
ATOM 1341 C C . SER A 1 181 ? -16.461 -1.730 13.938 1.00 91.25 181 SER A C 1
ATOM 1343 O O . SER A 1 181 ? -17.121 -2.291 14.808 1.00 91.25 181 SER A O 1
ATOM 1345 N N . TRP A 1 182 ? -15.202 -1.333 14.155 1.00 86.88 182 TRP A N 1
ATOM 1346 C CA . TRP A 1 182 ? -14.538 -1.463 15.455 1.00 86.88 182 TRP A CA 1
ATOM 1347 C C . TRP A 1 182 ? -15.042 -0.458 16.491 1.00 86.88 182 TRP A C 1
ATOM 1349 O O . TRP A 1 182 ? -15.245 -0.810 17.651 1.00 86.88 182 TRP A O 1
ATOM 1359 N N . ASN A 1 183 ? -15.178 0.809 16.092 1.00 90.19 183 ASN A N 1
ATOM 1360 C CA . ASN A 1 183 ? -15.690 1.911 16.905 1.00 90.19 183 ASN A CA 1
ATOM 1361 C C . ASN A 1 183 ? -15.926 3.162 16.035 1.00 90.19 183 ASN A C 1
ATOM 1363 O O . ASN A 1 183 ? -15.525 3.224 14.873 1.00 90.19 183 ASN A O 1
ATOM 1367 N N . ALA A 1 184 ? -16.505 4.208 16.632 1.00 92.81 184 ALA A N 1
ATOM 1368 C CA . ALA A 1 184 ? -16.851 5.458 15.950 1.00 92.81 184 ALA A CA 1
ATOM 1369 C C . ALA A 1 184 ? -15.670 6.201 15.286 1.00 92.81 184 ALA A C 1
ATOM 1371 O O . ALA A 1 184 ? -15.900 7.012 14.381 1.00 92.81 184 ALA A O 1
ATOM 1372 N N . ASN A 1 185 ? -14.434 5.935 15.718 1.00 89.81 185 ASN A N 1
ATOM 1373 C CA . ASN A 1 185 ? -13.223 6.579 15.212 1.00 89.81 185 ASN A CA 1
ATOM 1374 C C . ASN A 1 185 ? -12.601 5.829 14.023 1.00 89.81 185 ASN A C 1
ATOM 1376 O O . ASN A 1 185 ? -11.827 6.424 13.279 1.00 89.81 185 ASN A O 1
ATOM 1380 N N . GLY A 1 186 ? -12.920 4.542 13.844 1.00 89.25 186 GLY A N 1
ATOM 1381 C CA . GLY A 1 186 ? -12.305 3.683 12.826 1.00 89.25 186 GLY A CA 1
ATOM 1382 C C . GLY A 1 186 ? -10.840 3.326 13.099 1.00 89.25 186 GLY A C 1
ATOM 1383 O O . GLY A 1 186 ? -10.100 2.949 12.194 1.00 89.25 186 GLY A O 1
ATOM 1384 N N . PHE A 1 187 ? -10.400 3.455 14.352 1.00 91.94 187 PHE A N 1
ATOM 1385 C CA . PHE A 1 187 ? -9.083 3.006 14.794 1.00 91.94 187 PHE A CA 1
ATOM 1386 C C . PHE A 1 187 ? -9.084 2.643 16.275 1.00 91.94 187 PHE A C 1
ATOM 1388 O O . PHE A 1 187 ? -9.933 3.096 17.044 1.00 91.94 187 PHE A O 1
ATOM 1395 N N . VAL A 1 188 ? -8.094 1.864 16.695 1.00 90.62 188 VAL A N 1
ATOM 1396 C CA . VAL A 1 188 ? -7.788 1.609 18.107 1.00 90.62 188 VAL A CA 1
ATOM 1397 C C . VAL A 1 188 ? -6.381 2.096 18.421 1.00 90.62 188 VAL A C 1
ATOM 1399 O O . VAL A 1 188 ? -5.466 1.918 17.619 1.00 90.62 188 VAL A O 1
ATOM 1402 N N . THR A 1 189 ? -6.198 2.716 19.583 1.00 90.00 189 THR A N 1
ATOM 1403 C CA . THR A 1 189 ? -4.873 3.093 20.090 1.00 90.00 189 THR A CA 1
ATOM 1404 C C . THR A 1 189 ? -4.362 1.985 20.996 1.00 90.00 189 THR A C 1
ATOM 1406 O O . THR A 1 189 ? -5.065 1.570 21.917 1.00 90.00 189 THR A O 1
ATOM 1409 N N . THR A 1 190 ? -3.143 1.511 20.756 1.00 80.75 190 THR A N 1
ATOM 1410 C CA . THR A 1 190 ? -2.496 0.550 21.652 1.00 80.75 190 THR A CA 1
ATOM 1411 C C . THR A 1 190 ? -1.602 1.256 22.668 1.00 80.75 190 THR A C 1
ATOM 1413 O O . THR A 1 190 ? -0.921 2.225 22.346 1.00 80.75 190 THR A O 1
ATOM 1416 N N . GLY A 1 191 ? -1.580 0.743 23.899 1.00 80.06 191 GLY A N 1
ATOM 1417 C CA . GLY A 1 191 ? -0.582 1.115 24.905 1.00 80.06 191 GLY A CA 1
ATOM 1418 C C . GLY A 1 191 ? 0.715 0.301 24.818 1.00 80.06 191 GLY A C 1
ATOM 1419 O O . GLY A 1 191 ? 1.645 0.575 25.568 1.00 80.06 191 GLY A O 1
ATOM 1420 N N . ALA A 1 192 ? 0.787 -0.708 23.942 1.00 77.62 192 ALA A N 1
ATOM 1421 C CA . ALA A 1 192 ? 1.915 -1.642 23.881 1.00 77.62 192 ALA A CA 1
ATOM 1422 C C . ALA A 1 192 ? 3.160 -1.065 23.186 1.00 77.62 192 ALA A C 1
ATOM 1424 O O . ALA A 1 192 ? 4.277 -1.467 23.493 1.00 77.62 192 ALA A O 1
ATOM 1425 N N . THR A 1 193 ? 2.980 -0.128 22.253 1.00 77.88 193 THR A N 1
ATOM 1426 C CA . THR A 1 193 ? 4.073 0.593 21.592 1.00 77.88 193 THR A CA 1
ATOM 1427 C C . THR A 1 193 ? 3.685 2.050 21.391 1.00 77.88 193 THR A C 1
ATOM 1429 O O . THR A 1 193 ? 2.516 2.386 21.211 1.00 77.88 193 THR A O 1
ATOM 1432 N N . THR A 1 194 ? 4.683 2.928 21.375 1.00 83.19 194 THR A N 1
ATOM 1433 C CA . THR A 1 194 ? 4.507 4.327 20.975 1.00 83.19 194 THR A CA 1
ATOM 1434 C C . THR A 1 194 ? 4.462 4.501 19.455 1.00 83.19 194 THR A C 1
ATOM 1436 O O . THR A 1 194 ? 4.087 5.571 18.965 1.00 83.19 194 THR A O 1
ATOM 1439 N N . ARG A 1 195 ? 4.837 3.465 18.689 1.00 85.00 195 ARG A N 1
ATOM 1440 C CA . ARG A 1 195 ? 4.879 3.496 17.230 1.00 85.00 195 ARG A CA 1
ATOM 1441 C C . ARG A 1 195 ? 4.755 2.109 16.609 1.00 85.00 195 ARG A C 1
ATOM 1443 O O . ARG A 1 195 ? 5.649 1.281 16.692 1.00 85.00 195 ARG A O 1
ATOM 1450 N N . ILE A 1 196 ? 3.713 1.926 15.815 1.00 84.44 196 ILE A N 1
ATOM 1451 C CA . ILE A 1 196 ? 3.553 0.761 14.954 1.00 84.44 196 ILE A CA 1
ATOM 1452 C C . ILE A 1 196 ? 4.321 0.990 13.653 1.00 84.44 196 ILE A C 1
ATOM 1454 O O . ILE A 1 196 ? 4.161 2.032 13.013 1.00 84.44 196 ILE A O 1
ATOM 1458 N N . ARG A 1 197 ? 5.145 0.023 13.234 1.00 80.38 197 ARG A N 1
ATOM 1459 C CA . ARG A 1 197 ? 5.946 0.123 11.996 1.00 80.38 197 ARG A CA 1
ATOM 1460 C C . ARG A 1 197 ? 5.500 -0.824 10.895 1.00 80.38 197 ARG A C 1
ATOM 1462 O O . ARG A 1 197 ? 5.730 -0.523 9.724 1.00 80.38 197 ARG A O 1
ATOM 1469 N N . ASN A 1 198 ? 4.881 -1.936 11.274 1.00 81.25 198 ASN A N 1
ATOM 1470 C CA . ASN A 1 198 ? 4.339 -2.911 10.346 1.00 81.25 198 ASN A CA 1
ATOM 1471 C C . ASN A 1 198 ? 3.056 -3.535 10.904 1.00 81.25 198 ASN A C 1
ATOM 1473 O O . ASN A 1 198 ? 2.903 -3.630 12.122 1.00 81.25 198 ASN A O 1
ATOM 1477 N N . VAL A 1 199 ? 2.165 -3.958 10.011 1.00 81.88 199 VAL A N 1
ATOM 1478 C CA . VAL A 1 199 ? 0.855 -4.543 10.310 1.00 81.88 199 VAL A CA 1
ATOM 1479 C C . VAL A 1 199 ? 0.663 -5.797 9.457 1.00 81.88 199 VAL A C 1
ATOM 1481 O O . VAL A 1 199 ? 0.961 -5.777 8.261 1.00 81.88 199 VAL A O 1
ATOM 1484 N N . ARG A 1 200 ? 0.182 -6.885 10.064 1.00 80.00 200 ARG A N 1
ATOM 1485 C CA . ARG A 1 200 ? -0.148 -8.153 9.396 1.00 80.00 200 ARG A CA 1
ATOM 1486 C C . ARG A 1 200 ? -1.438 -8.738 9.956 1.00 80.00 200 ARG A C 1
ATOM 1488 O O . ARG A 1 200 ? -1.602 -8.755 11.171 1.00 80.00 200 ARG A O 1
ATOM 1495 N N . VAL A 1 201 ? -2.334 -9.231 9.110 1.00 75.06 201 VAL A N 1
ATOM 1496 C CA . VAL A 1 201 ? -3.554 -9.942 9.522 1.00 75.06 201 VAL A CA 1
ATOM 1497 C C . VAL A 1 201 ? -3.254 -11.437 9.624 1.00 75.06 201 VAL A C 1
ATOM 1499 O O . VAL A 1 201 ? -2.629 -12.007 8.737 1.00 75.06 201 VAL A O 1
ATOM 1502 N N . GLY A 1 202 ? -3.743 -12.099 10.676 1.00 56.62 202 GLY A N 1
ATOM 1503 C CA . GLY A 1 202 ? -3.905 -13.558 10.648 1.00 56.62 202 GLY A CA 1
ATOM 1504 C C . GLY A 1 202 ? -2.708 -14.431 11.035 1.00 56.62 202 GLY A C 1
ATOM 1505 O O . GLY A 1 202 ? -2.850 -15.644 10.949 1.00 56.62 202 GLY A O 1
ATOM 1506 N N . ASP A 1 203 ? -1.584 -13.885 11.511 1.00 49.69 203 ASP A N 1
ATOM 1507 C CA . ASP A 1 203 ? -0.420 -14.715 11.901 1.00 49.69 203 ASP A CA 1
ATOM 1508 C C . ASP A 1 203 ? -0.735 -15.671 13.082 1.00 49.69 203 ASP A C 1
ATOM 1510 O O . ASP A 1 203 ? -0.170 -16.755 13.192 1.00 49.69 203 ASP A O 1
ATOM 1514 N N . LEU A 1 204 ? -1.707 -15.310 13.939 1.00 40.69 204 LEU A N 1
ATOM 1515 C CA . LEU A 1 204 ? -2.226 -16.181 15.012 1.00 40.69 204 LEU A CA 1
ATOM 1516 C C . LEU A 1 204 ? -3.766 -16.240 15.095 1.00 40.69 204 LEU A C 1
ATOM 1518 O O . LEU A 1 204 ? -4.314 -17.236 15.563 1.00 40.69 204 LEU A O 1
ATOM 1522 N N . TYR A 1 205 ? -4.483 -15.199 14.645 1.00 35.34 205 TYR A N 1
ATOM 1523 C CA . TYR A 1 205 ? -5.947 -15.114 14.751 1.00 35.34 205 TYR A CA 1
ATOM 1524 C C . TYR A 1 205 ? -6.577 -14.434 13.533 1.00 35.34 205 TYR A C 1
ATOM 1526 O O . TYR A 1 205 ? -6.222 -13.312 13.167 1.00 35.34 205 TYR A O 1
ATOM 1534 N N . ARG A 1 206 ? -7.575 -15.090 12.932 1.00 42.44 206 ARG A N 1
ATOM 1535 C CA . ARG A 1 206 ? -8.397 -14.522 11.856 1.00 42.44 206 ARG A CA 1
ATOM 1536 C C . ARG A 1 206 ? -9.149 -13.287 12.370 1.00 42.44 206 ARG A C 1
ATOM 1538 O O . ARG A 1 206 ? -9.807 -13.363 13.403 1.00 42.44 206 ARG A O 1
ATOM 1545 N N . GLY A 1 207 ? -9.056 -12.166 11.652 1.00 44.38 207 GLY A N 1
ATOM 1546 C CA . GLY A 1 207 ? -9.724 -10.905 12.013 1.00 44.38 207 GLY A CA 1
ATOM 1547 C C . GLY A 1 207 ? -8.961 -10.005 12.995 1.00 44.38 207 GLY A C 1
ATOM 1548 O O . GLY A 1 207 ? -9.469 -8.946 13.352 1.00 44.38 207 GLY A O 1
ATOM 1549 N N . TYR A 1 208 ? -7.744 -10.381 13.403 1.00 41.50 208 TYR A N 1
ATOM 1550 C CA . TYR A 1 208 ? -6.876 -9.551 14.243 1.00 41.50 208 TYR A CA 1
ATOM 1551 C C . TYR A 1 208 ? -5.581 -9.203 13.504 1.00 41.50 208 TYR A C 1
ATOM 1553 O O . TYR A 1 208 ? -5.005 -10.045 12.809 1.00 41.50 208 TYR A O 1
ATOM 1561 N N . ALA A 1 209 ? -5.108 -7.965 13.681 1.00 53.06 209 ALA A N 1
ATOM 1562 C CA . ALA A 1 209 ? -3.766 -7.583 13.259 1.00 53.06 209 ALA A CA 1
ATOM 1563 C C . ALA A 1 209 ? -2.731 -7.871 14.342 1.00 53.06 209 ALA A C 1
ATOM 1565 O O . ALA A 1 209 ? -2.887 -7.467 15.495 1.00 53.06 209 ALA A O 1
ATOM 1566 N N . TYR A 1 210 ? -1.623 -8.465 13.922 1.00 57.81 210 TYR A N 1
ATOM 1567 C CA . TYR A 1 210 ? -0.344 -8.349 14.591 1.00 57.81 210 TYR A CA 1
ATOM 1568 C C . TYR A 1 210 ? 0.374 -7.085 14.106 1.00 57.81 210 TYR A C 1
ATOM 1570 O O . TYR A 1 210 ? 0.326 -6.734 12.923 1.00 57.81 210 TYR A O 1
ATOM 1578 N N . TYR A 1 211 ? 1.053 -6.398 15.020 1.00 61.25 211 TYR A N 1
ATOM 1579 C CA . TYR A 1 211 ? 1.896 -5.258 14.701 1.00 61.25 211 TYR A CA 1
ATOM 1580 C C . TYR A 1 211 ? 3.257 -5.408 15.368 1.00 61.25 211 TYR A C 1
ATOM 1582 O O . TYR A 1 211 ? 3.352 -5.730 16.548 1.00 61.25 211 TYR A O 1
ATOM 1590 N N . GLY A 1 212 ? 4.309 -5.169 14.588 1.00 50.28 212 GLY A N 1
ATOM 1591 C CA . GLY A 1 212 ? 5.691 -5.249 15.049 1.00 50.28 212 GLY A CA 1
ATOM 1592 C C . GLY A 1 212 ? 6.341 -3.871 15.102 1.00 50.28 212 GLY A C 1
ATOM 1593 O O . GLY A 1 212 ? 6.173 -3.051 14.188 1.00 50.28 212 GLY A O 1
ATOM 1594 N N . ASP A 1 213 ? 7.124 -3.633 16.151 1.00 47.94 213 ASP A N 1
ATOM 1595 C CA . ASP A 1 213 ? 8.169 -2.616 16.131 1.00 47.94 213 ASP A CA 1
ATOM 1596 C C . ASP A 1 213 ? 9.388 -3.245 15.452 1.00 47.94 213 ASP A C 1
ATOM 1598 O O . ASP A 1 213 ? 9.937 -4.239 15.925 1.00 47.94 213 ASP A O 1
ATOM 1602 N N . SER A 1 214 ? 9.815 -2.709 14.307 1.00 40.47 214 SER A N 1
ATOM 1603 C CA . SER A 1 214 ? 11.057 -3.171 13.686 1.00 40.47 214 SER A CA 1
ATOM 1604 C C . SER A 1 214 ? 12.210 -2.985 14.684 1.00 40.47 214 SER A C 1
ATOM 1606 O O . SER A 1 214 ? 12.618 -1.847 14.930 1.00 40.47 214 SER A O 1
ATOM 1608 N N . GLY A 1 215 ? 12.725 -4.080 15.244 1.00 35.81 215 GLY A N 1
ATOM 1609 C CA . GLY A 1 215 ? 13.876 -4.070 16.152 1.00 35.81 215 GLY A CA 1
ATOM 1610 C C . GLY A 1 215 ? 13.580 -4.268 17.642 1.00 35.81 215 GLY A C 1
ATOM 1611 O O . GLY A 1 215 ? 14.521 -4.198 18.425 1.00 35.81 215 GLY A O 1
ATOM 1612 N N . ALA A 1 216 ? 12.339 -4.546 18.046 1.00 31.06 216 ALA A N 1
ATOM 1613 C CA . ALA A 1 216 ? 12.032 -4.990 19.406 1.00 31.06 216 ALA A CA 1
ATOM 1614 C C . ALA A 1 216 ? 11.029 -6.148 19.353 1.00 31.06 216 ALA A C 1
ATOM 1616 O O . ALA A 1 216 ? 9.818 -5.950 19.413 1.00 31.06 216 ALA A O 1
ATOM 1617 N N . ASN A 1 217 ? 11.553 -7.363 19.200 1.00 28.34 217 ASN A N 1
ATOM 1618 C CA . ASN A 1 217 ? 10.797 -8.556 19.553 1.00 28.34 217 ASN A CA 1
ATOM 1619 C C . ASN A 1 217 ? 10.915 -8.694 21.076 1.00 28.34 217 ASN A C 1
ATOM 1621 O O . ASN A 1 217 ? 12.036 -8.811 21.572 1.00 28.34 217 ASN A O 1
ATOM 1625 N N . ASN A 1 218 ? 9.795 -8.630 21.796 1.00 31.38 218 ASN A N 1
ATOM 1626 C CA . ASN A 1 218 ? 9.727 -9.184 23.150 1.00 31.38 218 ASN A CA 1
ATOM 1627 C C . ASN A 1 218 ? 9.600 -10.703 23.057 1.00 31.38 218 ASN A C 1
ATOM 1629 O O . ASN A 1 218 ? 8.822 -11.154 22.183 1.00 31.38 218 ASN A O 1
#

Solvent-accessible surface area (backbone atoms only — not comparable to full-atom values): 12648 Å² total; per-residue (Å²): 137,84,89,84,83,88,80,84,80,84,83,82,80,80,80,78,81,76,81,74,77,78,81,77,72,72,86,74,60,70,91,74,64,68,91,85,62,74,78,55,68,16,67,77,73,75,48,86,67,62,68,30,64,65,34,79,55,95,66,27,34,20,39,15,23,67,53,82,63,71,14,28,41,36,36,18,45,68,82,44,66,58,64,81,22,63,22,79,41,37,90,57,49,43,38,27,18,41,41,76,39,81,72,40,90,30,26,41,31,21,3,28,95,64,24,49,29,42,26,43,23,40,71,66,32,44,70,89,59,50,46,71,37,80,83,47,99,50,13,23,34,25,57,30,63,76,54,59,44,36,33,37,27,33,18,63,38,86,97,42,16,30,30,47,33,33,31,35,49,44,72,83,73,75,44,60,44,75,33,46,88,87,35,95,79,12,54,49,76,50,89,88,45,83,47,46,62,39,42,39,58,45,90,85,42,87,96,41,72,50,68,44,44,90,90,61,85,130

Sequence (218 aa):
MFRTSYRAAAFVVLLTLGIIPQALGAPLPGESLKVGTVLDIGQTLGHRNSMYNPRSFGGMNYITQINSPHRAVGGYPVGSARPEAVAAIGSGAEARMACAFPAAGYVLLAGGASNDFLSRIDPDLNLDSRVPATAVPVRPSSFDWVDDDTIIHNSYMTGMMANLYLTDIKADPFAVTPNKSWNANGFVTTGATTRIRNVRVGDLYRGYAYYGDSGANN

Foldseek 3Di:
DDDDDDDDDDDDDPPDPDPDPPPPPDDDDPVVDDDQDDAAVQVVQVHDADWAPWDDDDQWIWTWGFDPQQTKIFIAGVRDNDTQAMARPRPQWHFRYWDDQQQDQWIWTQTADRDQFIWTAGPNRPPVRIDTAPPDRFRFNEWDDLDRFKIWTAGNDPVGFQKIAIWGFDDVVTYIGQDAPVHPVRIDGDPPDNGFNYWDADPPDRNDIDTDDVPDDD